Protein AF-0000000086531691 (afdb_homodimer)

Foldseek 3Di:
DVVVVCVVCVQVVLLVLLCVLQVVLQVVLVVCVVVVVVQLVVCVVQPFPPSNVLSVVSNCLNNVLSVLCNQQHPLQVSLQVNLVVLLVCLVRVLVLVPDDDPSSVVSVVVNVVSVVSSVSSNVCNVSGNHCRHPVND/DVVVVCVVCVQVVLLVLLCVLQVVLQVVLVVCVVVVVVQLVVCVVQPFPPSNVLSVVSNCLNNVLSVQCNQQHPLQVSLQVNLVVLLVCLVRVLVLVPDDDPSSVVSVVVNVVSVVSSVSSNVCNVSGNHCRHPVND

Secondary structure (DSSP, 8-state):
-HHHHHHHTHHHHHHHHHHHHHHHHHHHHHHHHHTHHHHHHHHHHTT-SSHHHHHHHHHIIIIIIHHHHHHTSSHHHHHHHHHHHHHHHHHHH--GGG--HHHHHHHHHHHHHHHHHHHHHHHHHHH-S-SSSSTT-/-HHHHHHHTHHHHHHHHHHHHHHHHHHHHHHHHHTHHHHHHHHHHTT-SSHHHHHHHHHIIIIIIHHHHHHTSSHHHHHHHHHHHHHHHHHHH--GGG--HHHHHHHHHHHHHHHHHHHHHHHHHHH-S-SSSSTT-

Organism: NCBI:txid488447

Structure (mmCIF, N/CA/C/O backbone):
data_AF-0000000086531691-model_v1
#
loop_
_entity.id
_entity.type
_entity.pdbx_description
1 polymer 'DoxX family protein'
#
loop_
_atom_site.group_PDB
_atom_site.id
_atom_site.type_symbol
_atom_site.label_atom_id
_atom_site.label_alt_id
_atom_site.label_comp_id
_atom_site.label_asym_id
_atom_site.label_entity_id
_atom_site.label_seq_id
_atom_site.pdbx_PDB_ins_code
_atom_site.Cartn_x
_atom_site.Cartn_y
_atom_site.Cartn_z
_atom_site.occupancy
_atom_site.B_iso_or_equiv
_atom_site.auth_seq_id
_atom_site.auth_comp_id
_atom_site.auth_asym_id
_atom_site.auth_atom_id
_atom_site.pdbx_PDB_model_num
ATOM 1 N N . MET A 1 1 ? 14.562 24.016 4.344 1 46.12 1 MET A N 1
ATOM 2 C CA . MET A 1 1 ? 14.227 24.297 2.953 1 46.12 1 MET A CA 1
ATOM 3 C C . MET A 1 1 ? 13.391 23.172 2.355 1 46.12 1 MET A C 1
ATOM 5 O O . MET A 1 1 ? 12.391 23.422 1.679 1 46.12 1 MET A O 1
ATOM 9 N N . ARG A 1 2 ? 13.867 21.781 2.488 1 56.53 2 ARG A N 1
ATOM 10 C CA . ARG A 1 2 ? 13.219 20.625 1.885 1 56.53 2 ARG A CA 1
ATOM 11 C C . ARG A 1 2 ? 11.828 20.406 2.48 1 56.53 2 ARG A C 1
ATOM 13 O O . ARG A 1 2 ? 10.891 20.047 1.765 1 56.53 2 ARG A O 1
ATOM 20 N N . ASP A 1 3 ? 11.602 20.844 3.584 1 70.5 3 ASP A N 1
ATOM 21 C CA . ASP A 1 3 ? 10.312 20.719 4.254 1 70.5 3 ASP A CA 1
ATOM 22 C C . ASP A 1 3 ? 9.305 21.734 3.717 1 70.5 3 ASP A C 1
ATOM 24 O O . ASP A 1 3 ? 8.094 21.516 3.791 1 70.5 3 ASP A O 1
ATOM 28 N N . THR A 1 4 ? 9.898 22.625 2.955 1 76.06 4 THR A N 1
ATOM 29 C CA . THR A 1 4 ? 9.07 23.719 2.465 1 76.06 4 THR A CA 1
ATOM 30 C C . THR A 1 4 ? 8.289 23.297 1.223 1 76.06 4 THR A C 1
ATOM 32 O O . THR A 1 4 ? 7.152 23.734 1.017 1 76.06 4 THR A O 1
ATOM 35 N N . LEU A 1 5 ? 8.891 22.484 0.443 1 81.25 5 LEU A N 1
ATOM 36 C CA . LEU A 1 5 ? 8.25 22.016 -0.78 1 81.25 5 LEU A CA 1
ATOM 37 C C . LEU A 1 5 ? 6.984 21.219 -0.462 1 81.25 5 LEU A C 1
ATOM 39 O O . LEU A 1 5 ? 5.93 21.469 -1.045 1 81.25 5 LEU A O 1
ATOM 43 N N . PHE A 1 6 ? 7.047 20.406 0.478 1 86.88 6 PHE A N 1
ATOM 44 C CA . PHE A 1 6 ? 5.93 19.531 0.827 1 86.88 6 PHE A CA 1
ATOM 45 C C . PHE A 1 6 ? 4.828 20.312 1.527 1 86.88 6 PHE A C 1
ATOM 47 O O . PHE A 1 6 ? 3.643 20.031 1.339 1 86.88 6 PHE A O 1
ATOM 54 N N . GLU A 1 7 ? 5.293 21.344 2.164 1 85.81 7 GLU A N 1
ATOM 55 C CA . GLU A 1 7 ? 4.312 22.172 2.842 1 85.81 7 GLU A CA 1
ATOM 56 C C . GLU A 1 7 ? 3.551 23.047 1.846 1 85.81 7 GLU A C 1
ATOM 58 O O . GLU A 1 7 ? 2.352 23.281 2.01 1 85.81 7 GLU A O 1
ATOM 63 N N . ASN A 1 8 ? 4.195 23.469 0.83 1 91.19 8 ASN A N 1
ATOM 64 C CA . ASN A 1 8 ? 3.594 24.359 -0.154 1 91.19 8 ASN A CA 1
ATOM 65 C C . ASN A 1 8 ? 2.658 23.609 -1.097 1 91.19 8 ASN A C 1
ATOM 67 O O . ASN A 1 8 ? 1.727 24.188 -1.651 1 91.19 8 ASN A O 1
ATOM 71 N N . ARG A 1 9 ? 2.91 22.344 -1.273 1 96 9 ARG A N 1
ATOM 72 C CA . ARG A 1 9 ? 2.119 21.562 -2.213 1 96 9 ARG A CA 1
ATOM 73 C C . ARG A 1 9 ? 1.333 20.469 -1.488 1 96 9 ARG A C 1
ATOM 75 O O . ARG A 1 9 ? 1.044 19.422 -2.062 1 96 9 ARG A O 1
ATOM 82 N N . LYS A 1 10 ? 1.107 20.734 -0.282 1 96.62 10 LYS A N 1
ATOM 83 C CA . LYS A 1 10 ? 0.489 19.75 0.593 1 96.62 10 LYS A CA 1
ATOM 84 C C . LYS A 1 10 ? -0.838 19.25 0.019 1 96.62 10 LYS A C 1
ATOM 86 O O . LYS A 1 10 ? -1.074 18.047 -0.074 1 96.62 10 LYS A O 1
ATOM 91 N N . ASP A 1 11 ? -1.671 20.172 -0.451 1 97.25 11 ASP A N 1
ATOM 92 C CA . ASP A 1 11 ? -3.008 19.797 -0.905 1 97.25 11 ASP A CA 1
ATOM 93 C C . ASP A 1 11 ? -2.947 19.047 -2.23 1 97.25 11 ASP A C 1
ATOM 95 O O . ASP A 1 11 ? -3.729 18.125 -2.461 1 97.25 11 ASP A O 1
ATOM 99 N N . GLU A 1 12 ? -2.086 19.438 -3.096 1 97.88 12 GLU A N 1
ATOM 100 C CA . GLU A 1 12 ? -1.873 18.703 -4.34 1 97.88 12 GLU A CA 1
ATOM 101 C C . GLU A 1 12 ? -1.361 17.297 -4.066 1 97.88 12 GLU A C 1
ATOM 103 O O . GLU A 1 12 ? -1.793 16.344 -4.711 1 97.88 12 GLU A O 1
ATOM 108 N N . LEU A 1 13 ? -0.468 17.219 -3.102 1 98.38 13 LEU A N 1
ATOM 109 C CA . LEU A 1 13 ? 0.104 15.914 -2.76 1 98.38 13 LEU A CA 1
ATOM 110 C C . LEU A 1 13 ? -0.947 15.008 -2.131 1 98.38 13 LEU A C 1
ATOM 112 O O . LEU A 1 13 ? -0.971 13.805 -2.395 1 98.38 13 LEU A O 1
ATOM 116 N N . ILE A 1 14 ? -1.8 15.547 -1.298 1 98.44 14 ILE A N 1
ATOM 117 C CA . ILE A 1 14 ? -2.869 14.766 -0.688 1 98.44 14 ILE A CA 1
ATOM 118 C C . ILE A 1 14 ? -3.812 14.25 -1.77 1 98.44 14 ILE A C 1
ATOM 120 O O . ILE A 1 14 ? -4.23 13.086 -1.734 1 98.44 14 ILE A O 1
ATOM 124 N N . LEU A 1 15 ? -4.141 15.094 -2.771 1 98.56 15 LEU A N 1
ATOM 125 C CA . LEU A 1 15 ? -5.004 14.648 -3.861 1 98.56 15 LEU A CA 1
ATOM 126 C C . LEU A 1 15 ? -4.359 13.508 -4.641 1 98.56 15 LEU A C 1
ATOM 128 O O . LEU A 1 15 ? -5.004 12.492 -4.914 1 98.56 15 LEU A O 1
ATOM 132 N N . VAL A 1 16 ? -3.119 13.711 -4.992 1 98.75 16 VAL A N 1
ATOM 133 C CA . VAL A 1 16 ? -2.391 12.68 -5.727 1 98.75 16 VAL A CA 1
ATOM 134 C C . VAL A 1 16 ? -2.357 11.391 -4.918 1 98.75 16 VAL A C 1
ATOM 136 O O . VAL A 1 16 ? -2.586 10.305 -5.461 1 98.75 16 VAL A O 1
ATOM 139 N N . ALA A 1 17 ? -2.1 11.492 -3.65 1 98.81 17 ALA A N 1
ATOM 140 C CA . ALA A 1 17 ? -2.023 10.328 -2.775 1 98.81 17 ALA A CA 1
ATOM 141 C C . ALA A 1 17 ? -3.367 9.602 -2.707 1 98.81 17 ALA A C 1
ATOM 143 O O . ALA A 1 17 ? -3.418 8.375 -2.709 1 98.81 17 ALA A O 1
ATOM 144 N N . ARG A 1 18 ? -4.434 10.336 -2.605 1 98.88 18 ARG A N 1
ATOM 145 C CA . ARG A 1 18 ? -5.75 9.711 -2.594 1 98.88 18 ARG A CA 1
ATOM 146 C C . ARG A 1 18 ? -5.988 8.906 -3.867 1 98.88 18 ARG A C 1
ATOM 148 O O . ARG A 1 18 ? -6.488 7.781 -3.812 1 98.88 18 ARG A O 1
ATOM 155 N N . ILE A 1 19 ? -5.645 9.484 -4.965 1 98.94 19 ILE A N 1
ATOM 156 C CA . ILE A 1 19 ? -5.84 8.805 -6.246 1 98.94 19 ILE A CA 1
ATOM 157 C C . ILE A 1 19 ? -4.98 7.547 -6.293 1 98.94 19 ILE A C 1
ATOM 159 O O . ILE A 1 19 ? -5.473 6.465 -6.629 1 98.94 19 ILE A O 1
ATOM 163 N N . LEU A 1 20 ? -3.727 7.691 -5.977 1 98.94 20 LEU A N 1
ATOM 164 C CA . LEU A 1 20 ? -2.816 6.551 -6.023 1 98.94 20 LEU A CA 1
ATOM 165 C C . LEU A 1 20 ? -3.258 5.461 -5.051 1 98.94 20 LEU A C 1
ATOM 167 O O . LEU A 1 20 ? -3.209 4.273 -5.379 1 98.94 20 LEU A O 1
ATOM 171 N N . LEU A 1 21 ? -3.693 5.801 -3.83 1 98.94 21 LEU A N 1
ATOM 172 C CA . LEU A 1 21 ? -4.148 4.852 -2.82 1 98.94 21 LEU A CA 1
ATOM 173 C C . LEU A 1 21 ? -5.379 4.094 -3.301 1 98.94 21 LEU A C 1
ATOM 175 O O . LEU A 1 21 ? -5.559 2.92 -2.971 1 98.94 21 LEU A O 1
ATOM 179 N N . MET A 1 22 ? -6.191 4.789 -4.117 1 98.94 22 MET A N 1
ATOM 180 C CA . MET A 1 22 ? -7.531 4.246 -4.332 1 98.94 22 MET A CA 1
ATOM 181 C C . MET A 1 22 ? -7.625 3.545 -5.68 1 98.94 22 MET A C 1
ATOM 183 O O . MET A 1 22 ? -8.578 2.799 -5.934 1 98.94 22 MET A O 1
ATOM 187 N N . VAL A 1 23 ? -6.711 3.814 -6.609 1 98.88 23 VAL A N 1
ATOM 188 C CA . VAL A 1 23 ? -6.836 3.311 -7.973 1 98.88 23 VAL A CA 1
ATOM 189 C C . VAL A 1 23 ? -6.988 1.792 -7.949 1 98.88 23 VAL A C 1
ATOM 191 O O . VAL A 1 23 ? -7.801 1.231 -8.688 1 98.88 23 VAL A O 1
ATOM 194 N N . LEU A 1 24 ? -6.211 1.066 -7.137 1 98.75 24 LEU A N 1
ATOM 195 C CA . LEU A 1 24 ? -6.328 -0.38 -6.984 1 98.75 24 LEU A CA 1
ATOM 196 C C . LEU A 1 24 ? -7.754 -0.773 -6.617 1 98.75 24 LEU A C 1
ATOM 198 O O . LEU A 1 24 ? -8.344 -1.646 -7.258 1 98.75 24 LEU A O 1
ATOM 202 N N . PHE A 1 25 ? -8.258 -0.132 -5.574 1 98.88 25 PHE A N 1
ATOM 203 C CA . PHE A 1 25 ? -9.57 -0.484 -5.043 1 98.88 25 PHE A CA 1
ATOM 204 C C . PHE A 1 25 ? -10.656 -0.245 -6.086 1 98.88 25 PHE A C 1
ATOM 206 O O . PHE A 1 25 ? -11.492 -1.119 -6.332 1 98.88 25 PHE A O 1
ATOM 213 N N . VAL A 1 26 ? -10.648 0.89 -6.684 1 98.88 26 VAL A N 1
ATOM 214 C CA . VAL A 1 26 ? -11.703 1.255 -7.629 1 98.88 26 VAL A CA 1
ATOM 215 C C . VAL A 1 26 ? -11.656 0.316 -8.836 1 98.88 26 VAL A C 1
ATOM 217 O O . VAL A 1 26 ? -12.703 -0.156 -9.297 1 98.88 26 VAL A O 1
ATOM 220 N N . MET A 1 27 ? -10.461 0.075 -9.367 1 98.56 27 MET A N 1
ATOM 221 C CA . MET A 1 27 ? -10.312 -0.832 -10.5 1 98.56 27 MET A CA 1
ATOM 222 C C . MET A 1 27 ? -10.836 -2.223 -10.156 1 98.56 27 MET A C 1
ATOM 224 O O . MET A 1 27 ? -11.586 -2.816 -10.938 1 98.56 27 MET A O 1
ATOM 228 N N . PHE A 1 28 ? -10.5 -2.76 -9.031 1 97.94 28 PHE A N 1
ATOM 229 C CA . PHE A 1 28 ? -10.906 -4.105 -8.641 1 97.94 28 PHE A CA 1
ATOM 230 C C . PHE A 1 28 ? -12.391 -4.137 -8.289 1 97.94 28 PHE A C 1
ATOM 232 O O . PHE A 1 28 ? -13.078 -5.109 -8.594 1 97.94 28 PHE A O 1
ATOM 239 N N . GLY A 1 29 ? -12.812 -3.1 -7.586 1 98.62 29 GLY A N 1
ATOM 240 C CA . GLY A 1 29 ? -14.242 -3.016 -7.332 1 98.62 29 GLY A CA 1
ATOM 241 C C . GLY A 1 29 ? -15.078 -3.041 -8.602 1 98.62 29 GLY A C 1
ATOM 242 O O . GLY A 1 29 ? -16.094 -3.725 -8.664 1 98.62 29 GLY A O 1
ATOM 243 N N . TRP A 1 30 ? -14.688 -2.279 -9.586 1 98.62 30 TRP A N 1
ATOM 244 C CA . TRP A 1 30 ? -15.375 -2.25 -10.867 1 98.62 30 TRP A CA 1
ATOM 245 C C . TRP A 1 30 ? -15.352 -3.623 -11.531 1 98.62 30 TRP A C 1
ATOM 247 O O . TRP A 1 30 ? -16.359 -4.09 -12.055 1 98.62 30 TRP A O 1
ATOM 257 N N . SER A 1 31 ? -14.172 -4.219 -11.57 1 98.06 31 SER A N 1
ATOM 258 C CA . SER A 1 31 ? -14.016 -5.543 -12.164 1 98.06 31 SER A CA 1
ATOM 259 C C . SER A 1 31 ? -14.93 -6.562 -11.492 1 98.06 31 SER A C 1
ATOM 261 O O . SER A 1 31 ? -15.555 -7.391 -12.156 1 98.06 31 SER A O 1
ATOM 263 N N . LYS A 1 32 ? -15.039 -6.543 -10.141 1 98.06 32 LYS A N 1
ATOM 264 C CA . LYS A 1 32 ? -15.891 -7.477 -9.414 1 98.06 32 LYS A CA 1
ATOM 265 C C . LYS A 1 32 ? -17.375 -7.215 -9.703 1 98.06 32 LYS A C 1
ATOM 267 O O . LYS A 1 32 ? -18.172 -8.148 -9.758 1 98.06 32 LYS A O 1
ATOM 272 N N . LEU A 1 33 ? -17.656 -5.934 -9.797 1 98.44 33 LEU A N 1
ATOM 273 C CA . LEU A 1 33 ? -19.031 -5.586 -10.094 1 98.44 33 LEU A CA 1
ATOM 274 C C . LEU A 1 33 ? -19.438 -6.102 -11.477 1 98.44 33 LEU A C 1
ATOM 276 O O . LEU A 1 33 ? -20.5 -6.699 -11.633 1 98.44 33 LEU A O 1
ATOM 280 N N . THR A 1 34 ? -18.594 -5.914 -12.492 1 98.44 34 THR A N 1
ATOM 281 C CA . THR A 1 34 ? -18.953 -6.262 -13.867 1 98.44 34 THR A CA 1
ATOM 282 C C . THR A 1 34 ? -18.688 -7.742 -14.133 1 98.44 34 THR A C 1
ATOM 284 O O . THR A 1 34 ? -19.188 -8.297 -15.117 1 98.44 34 THR A O 1
ATOM 287 N N . GLY A 1 35 ? -17.938 -8.359 -13.438 1 98.25 35 GLY A N 1
ATOM 288 C CA . GLY A 1 35 ? -17.672 -9.789 -13.469 1 98.25 35 GLY A CA 1
ATOM 289 C C . GLY A 1 35 ? -18.078 -10.5 -12.195 1 98.25 35 GLY A C 1
ATOM 290 O O . GLY A 1 35 ? -17.297 -11.289 -11.648 1 98.25 35 GLY A O 1
ATOM 291 N N . PHE A 1 36 ? -19.266 -10.18 -11.727 1 98.25 36 PHE A N 1
ATOM 292 C CA . PHE A 1 36 ? -19.719 -10.562 -10.398 1 98.25 36 PHE A CA 1
ATOM 293 C C . PHE A 1 36 ? -19.672 -12.078 -10.227 1 98.25 36 PHE A C 1
ATOM 295 O O . PHE A 1 36 ? -19.141 -12.578 -9.234 1 98.25 36 PHE A O 1
ATOM 302 N N . SER A 1 37 ? -20.188 -12.859 -11.203 1 98.12 37 SER A N 1
ATOM 303 C CA . SER A 1 37 ? -20.234 -14.32 -11.094 1 98.12 37 SER A CA 1
ATOM 304 C C . SER A 1 37 ? -18.844 -14.914 -11.047 1 98.12 37 SER A C 1
ATOM 306 O O . SER A 1 37 ? -18.594 -15.875 -10.305 1 98.12 37 SER A O 1
ATOM 308 N N . GLY A 1 38 ? -17.984 -14.398 -11.867 1 97.19 38 GLY A N 1
ATOM 309 C CA . GLY A 1 38 ? -16.594 -14.836 -11.828 1 97.19 38 GLY A CA 1
ATOM 310 C C . GLY A 1 38 ? -15.914 -14.531 -10.508 1 97.19 38 GLY A C 1
ATOM 311 O O . GLY A 1 38 ? -15.133 -15.344 -10.008 1 97.19 38 GLY A O 1
ATOM 312 N N . ALA A 1 39 ? -16.234 -13.375 -9.984 1 96.69 39 ALA A N 1
ATOM 313 C CA . ALA A 1 39 ? -15.68 -13 -8.688 1 96.69 39 ALA A CA 1
ATOM 31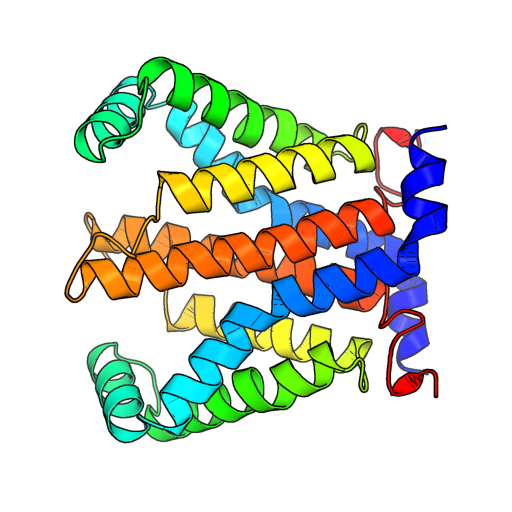4 C C . ALA A 1 39 ? -16.172 -13.945 -7.59 1 96.69 39 ALA A C 1
ATOM 316 O O . ALA A 1 39 ? -15.375 -14.414 -6.77 1 96.69 39 ALA A O 1
ATOM 317 N N . VAL A 1 40 ? -17.406 -14.242 -7.602 1 97.75 40 VAL A N 1
ATOM 318 C CA . VAL A 1 40 ? -17.969 -15.156 -6.617 1 97.75 40 VAL A CA 1
ATOM 319 C C . VAL A 1 40 ? -17.328 -16.531 -6.77 1 97.75 40 VAL A C 1
ATOM 321 O O . VAL A 1 40 ? -16.984 -17.172 -5.773 1 97.75 40 VAL A O 1
ATOM 324 N N . ALA A 1 41 ? -17.172 -17 -7.988 1 96.88 41 ALA A N 1
ATOM 325 C CA . ALA A 1 41 ? -16.562 -18.297 -8.258 1 96.88 41 ALA A CA 1
ATOM 326 C C . ALA A 1 41 ? -15.125 -18.344 -7.73 1 96.88 41 ALA A C 1
ATOM 328 O O . ALA A 1 41 ? -14.711 -19.344 -7.133 1 96.88 41 ALA A O 1
ATOM 329 N N . TYR A 1 42 ? -14.453 -17.297 -7.977 1 92.06 42 TYR A N 1
ATOM 330 C CA . TYR A 1 42 ? -13.078 -17.219 -7.492 1 92.06 42 TYR A CA 1
ATOM 331 C C . TYR A 1 42 ? -13.039 -17.266 -5.969 1 92.06 42 TYR A C 1
ATOM 333 O O . TYR A 1 42 ? -12.219 -18 -5.395 1 92.06 42 TYR A O 1
ATOM 341 N N . MET A 1 43 ? -13.875 -16.5 -5.305 1 93.75 43 MET A N 1
ATOM 342 C CA . MET A 1 43 ? -13.914 -16.5 -3.844 1 93.75 43 MET A CA 1
ATOM 343 C C . MET A 1 43 ? -14.312 -17.875 -3.305 1 93.75 43 MET A C 1
ATOM 345 O O . MET A 1 43 ? -13.781 -18.312 -2.285 1 93.75 43 MET A O 1
ATOM 349 N N . THR A 1 44 ? -15.188 -18.453 -4.012 1 94.56 44 THR A N 1
ATOM 350 C CA . THR A 1 44 ? -15.594 -19.812 -3.641 1 94.56 44 THR A CA 1
ATOM 351 C C . THR A 1 44 ? -14.406 -20.766 -3.719 1 94.56 44 THR A C 1
ATOM 353 O O . THR A 1 44 ? -14.141 -21.516 -2.771 1 94.56 44 THR A O 1
ATOM 356 N N . SER A 1 45 ? -13.711 -20.75 -4.812 1 91.88 45 SER A N 1
ATOM 357 C CA . SER A 1 45 ? -12.586 -21.656 -5.027 1 91.88 45 SER A CA 1
ATOM 358 C C . SER A 1 45 ? -11.445 -21.359 -4.062 1 91.88 45 SER A C 1
ATOM 360 O O . SER A 1 45 ? -10.641 -22.25 -3.746 1 91.88 45 SER A O 1
ATOM 362 N N . SER A 1 46 ? -11.391 -20.141 -3.547 1 87.81 46 SER A N 1
ATOM 363 C CA . SER A 1 46 ? -10.328 -19.734 -2.633 1 87.81 46 SER A CA 1
ATOM 364 C C . SER A 1 46 ? -10.711 -20.016 -1.183 1 87.81 46 SER A C 1
ATOM 366 O O . SER A 1 46 ? -9.945 -19.719 -0.266 1 87.81 46 SER A O 1
ATOM 368 N N . GLY A 1 47 ? -11.992 -20.406 -0.899 1 89.5 47 GLY A N 1
ATOM 369 C CA . GLY A 1 47 ? -12.414 -20.797 0.439 1 89.5 47 GLY A CA 1
ATOM 370 C C . GLY A 1 47 ? -12.906 -19.625 1.273 1 89.5 47 GLY A C 1
ATOM 371 O O . GLY A 1 47 ? -12.945 -19.719 2.502 1 89.5 47 GLY A O 1
ATOM 372 N N . VAL A 1 48 ? -13.211 -18.531 0.643 1 92.19 48 VAL A N 1
ATOM 373 C CA . VAL A 1 48 ? -13.734 -17.375 1.357 1 92.19 48 VAL A CA 1
ATOM 374 C C . VAL A 1 48 ? -15.109 -17.703 1.93 1 92.19 48 VAL A C 1
ATOM 376 O O . VAL A 1 48 ? -15.969 -18.25 1.232 1 92.19 48 VAL A O 1
ATOM 379 N N . PRO A 1 49 ? -15.266 -17.438 3.141 1 93.88 49 PRO A N 1
ATOM 380 C CA . PRO A 1 49 ? -16.594 -17.672 3.703 1 93.88 49 PRO A CA 1
ATOM 381 C C . PRO A 1 49 ? -17.672 -16.812 3.057 1 93.88 49 PRO A C 1
ATOM 383 O O . PRO A 1 49 ? -17.438 -15.656 2.725 1 93.88 49 PRO A O 1
ATOM 386 N N . ALA A 1 50 ? -18.844 -17.312 2.84 1 96.81 50 ALA A N 1
ATOM 387 C CA . ALA A 1 50 ? -19.984 -16.594 2.264 1 96.81 50 ALA A CA 1
ATOM 388 C C . ALA A 1 50 ? -19.578 -15.828 1.011 1 96.81 50 ALA A C 1
ATOM 390 O O . ALA A 1 50 ? -19.672 -14.602 0.962 1 96.81 50 ALA A O 1
ATOM 391 N N . PRO A 1 51 ? -19.219 -16.5 0.026 1 97.12 51 PRO A N 1
ATOM 392 C CA . PRO A 1 51 ? -18.562 -15.883 -1.132 1 97.12 51 PRO A CA 1
ATOM 393 C C . PRO A 1 51 ? -19.422 -14.805 -1.784 1 97.12 51 PRO A C 1
ATOM 395 O O . PRO A 1 51 ? -18.891 -13.773 -2.221 1 97.12 51 PRO A O 1
ATOM 398 N N . GLU A 1 52 ? -20.688 -14.992 -1.89 1 97.69 52 GLU A N 1
ATOM 399 C CA . GLU A 1 52 ? -21.547 -13.984 -2.5 1 97.69 52 GLU A CA 1
ATOM 400 C C . GLU A 1 52 ? -21.594 -12.711 -1.654 1 97.69 52 GLU A C 1
ATOM 402 O O . GLU A 1 52 ? -21.438 -11.602 -2.18 1 97.69 52 GLU A O 1
ATOM 407 N N . LEU A 1 53 ? -21.797 -12.875 -0.407 1 98 53 LEU A N 1
ATOM 408 C CA . LEU A 1 53 ? -21.828 -11.727 0.496 1 98 53 LEU A CA 1
ATOM 409 C C . LEU A 1 53 ? -20.469 -11.016 0.507 1 98 53 LEU A C 1
ATOM 411 O O . LEU A 1 53 ? -20.422 -9.789 0.498 1 98 53 LEU A O 1
ATOM 415 N N . SER A 1 54 ? -19.422 -11.828 0.541 1 97.88 54 SER A N 1
ATOM 416 C CA . SER A 1 54 ? -18.078 -11.25 0.524 1 97.88 54 SER A CA 1
ATOM 417 C C . SER A 1 54 ? -17.844 -10.43 -0.737 1 97.88 54 SER A C 1
ATOM 419 O O . SER A 1 54 ? -17.219 -9.367 -0.684 1 97.88 54 SER A O 1
ATOM 421 N N . THR A 1 55 ? -18.328 -10.914 -1.844 1 98.25 55 THR A N 1
ATOM 422 C CA . THR A 1 55 ? -18.172 -10.195 -3.102 1 98.25 55 THR A CA 1
ATOM 423 C C . THR A 1 55 ? -18.953 -8.883 -3.072 1 98.25 55 THR A C 1
ATOM 425 O O . THR A 1 55 ? -18.453 -7.855 -3.555 1 98.25 55 THR A O 1
ATOM 428 N N . ILE A 1 56 ? -20.109 -8.914 -2.488 1 98.62 56 ILE A N 1
ATOM 429 C CA . ILE A 1 56 ? -20.922 -7.699 -2.379 1 98.62 56 ILE A CA 1
ATOM 430 C C . ILE A 1 56 ? -20.203 -6.672 -1.514 1 98.62 56 ILE A C 1
ATOM 432 O O . ILE A 1 56 ? -20.094 -5.5 -1.886 1 98.62 56 ILE A O 1
ATOM 436 N N . ILE A 1 57 ? -19.734 -7.129 -0.393 1 98.56 57 ILE A N 1
ATOM 437 C CA . ILE A 1 57 ? -19 -6.246 0.51 1 98.56 57 ILE A CA 1
ATOM 438 C C . ILE A 1 57 ? -17.781 -5.668 -0.208 1 98.56 57 ILE A C 1
ATOM 440 O O . ILE A 1 57 ? -17.5 -4.473 -0.106 1 98.56 57 ILE A O 1
ATOM 444 N N . ALA A 1 58 ? -17.047 -6.531 -0.956 1 98.56 58 ALA A N 1
ATOM 445 C CA . ALA A 1 58 ? -15.867 -6.078 -1.688 1 98.56 58 ALA A CA 1
ATOM 446 C C . ALA A 1 58 ? -16.234 -4.996 -2.699 1 98.56 58 ALA A C 1
ATOM 448 O O . ALA A 1 58 ? -15.555 -3.971 -2.791 1 98.56 58 ALA A O 1
ATOM 449 N N . VAL A 1 59 ? -17.281 -5.195 -3.414 1 98.81 59 VAL A N 1
ATOM 450 C CA . VAL A 1 59 ? -17.703 -4.223 -4.414 1 98.81 59 VAL A CA 1
ATOM 451 C C . VAL A 1 59 ? -18.031 -2.893 -3.74 1 98.81 59 VAL A C 1
ATOM 453 O O . VAL A 1 59 ? -17.594 -1.835 -4.199 1 98.81 59 VAL A O 1
ATOM 456 N N . VAL A 1 60 ? -18.766 -2.926 -2.629 1 98.88 60 VAL A N 1
ATOM 457 C CA . VAL A 1 60 ? -19.172 -1.708 -1.934 1 98.88 60 VAL A CA 1
ATOM 458 C C . VAL A 1 60 ? -17.938 -0.995 -1.38 1 98.88 60 VAL A C 1
ATOM 460 O O . VAL A 1 60 ? -17.766 0.205 -1.6 1 98.88 60 VAL A O 1
ATOM 463 N N . MET A 1 61 ? -17.094 -1.703 -0.715 1 98.88 61 MET A N 1
ATOM 464 C CA . MET A 1 61 ? -15.938 -1.097 -0.058 1 98.88 61 MET A CA 1
ATOM 465 C C . MET A 1 61 ? -14.938 -0.586 -1.086 1 98.88 61 MET A C 1
ATOM 467 O O . MET A 1 61 ? -14.367 0.495 -0.921 1 98.88 61 MET A O 1
ATOM 471 N N . GLU A 1 62 ? -14.734 -1.395 -2.092 1 98.88 62 GLU A N 1
ATOM 472 C CA . GLU A 1 62 ? -13.688 -1.047 -3.049 1 98.88 62 GLU A CA 1
ATOM 473 C C . GLU A 1 62 ? -14.172 0.015 -4.031 1 98.88 62 GLU A C 1
ATOM 475 O O . GLU A 1 62 ? -13.477 1.002 -4.281 1 98.88 62 GLU A O 1
ATOM 480 N N . LEU A 1 63 ? -15.32 -0.128 -4.539 1 98.88 63 LEU A N 1
ATOM 481 C CA . LEU A 1 63 ? -15.789 0.784 -5.574 1 98.88 63 LEU A CA 1
ATOM 482 C C . LEU A 1 63 ? -16.422 2.025 -4.957 1 98.88 63 LEU A C 1
ATOM 484 O O . LEU A 1 63 ? -15.977 3.146 -5.199 1 98.88 63 LEU A O 1
ATOM 488 N N . VAL A 1 64 ? -17.391 1.833 -4.078 1 98.88 64 VAL A N 1
ATOM 489 C CA . VAL A 1 64 ? -18.172 2.955 -3.545 1 98.88 64 VAL A CA 1
ATOM 490 C C . VAL A 1 64 ? -17.312 3.746 -2.561 1 98.88 64 VAL A C 1
ATOM 492 O O . VAL A 1 64 ? -17.125 4.957 -2.715 1 98.88 64 VAL A O 1
ATOM 495 N N . VAL A 1 65 ? -16.766 3.025 -1.574 1 98.94 65 VAL A N 1
ATOM 496 C CA . VAL A 1 65 ? -15.93 3.711 -0.594 1 98.94 65 VAL A CA 1
ATOM 497 C C . VAL A 1 65 ? -14.672 4.246 -1.272 1 98.94 65 VAL A C 1
ATOM 499 O O . VAL A 1 65 ? -14.227 5.355 -0.981 1 98.94 65 VAL A O 1
ATOM 502 N N . GLY A 1 66 ? -14.094 3.447 -2.195 1 98.94 66 GLY A N 1
ATOM 503 C CA . GLY A 1 66 ? -12.945 3.914 -2.949 1 98.94 66 GLY A CA 1
ATOM 504 C C . GLY A 1 66 ? -13.203 5.215 -3.684 1 98.94 66 GLY A C 1
ATOM 505 O O . GLY A 1 66 ? -12.398 6.148 -3.604 1 98.94 66 GLY A O 1
ATOM 506 N N . ILE A 1 67 ? -14.281 5.344 -4.352 1 98.88 67 ILE A N 1
ATOM 507 C CA . ILE A 1 67 ? -14.633 6.547 -5.102 1 98.88 67 ILE A CA 1
ATOM 508 C C . ILE A 1 67 ? -14.883 7.703 -4.133 1 98.88 67 ILE A C 1
ATOM 510 O O . ILE A 1 67 ? -14.453 8.836 -4.383 1 98.88 67 ILE A O 1
ATOM 514 N N . ALA A 1 68 ? -15.602 7.426 -3.045 1 98.88 68 ALA A N 1
ATOM 515 C CA . ALA A 1 68 ? -15.844 8.453 -2.031 1 98.88 68 ALA A CA 1
ATOM 516 C C . ALA A 1 68 ? -14.523 9.039 -1.53 1 98.88 68 ALA A C 1
ATOM 518 O O . ALA A 1 68 ? -14.422 10.25 -1.322 1 98.88 68 ALA A O 1
ATOM 519 N N . LEU A 1 69 ? -13.547 8.219 -1.384 1 98.88 69 LEU A N 1
ATOM 520 C CA . LEU A 1 69 ? -12.258 8.672 -0.869 1 98.88 69 LEU A CA 1
ATOM 521 C C . LEU A 1 69 ? -11.484 9.43 -1.939 1 98.88 69 LEU A C 1
ATOM 523 O O . LEU A 1 69 ? -10.742 10.367 -1.63 1 98.88 69 LEU A O 1
ATOM 527 N N . VAL A 1 70 ? -11.641 9.047 -3.217 1 98.88 70 VAL A N 1
ATOM 528 C CA . VAL A 1 70 ? -10.992 9.781 -4.297 1 98.88 70 VAL A CA 1
ATOM 529 C C . VAL A 1 70 ? -11.523 11.219 -4.332 1 98.88 70 VAL A C 1
ATOM 531 O O . VAL A 1 70 ? -10.742 12.164 -4.438 1 98.88 70 VAL A O 1
ATOM 534 N N . VAL A 1 71 ? -12.797 11.406 -4.121 1 98.5 71 VAL A N 1
ATOM 535 C CA . VAL A 1 71 ? -13.375 12.734 -4.262 1 98.5 71 VAL A CA 1
ATOM 536 C C . VAL A 1 71 ? -13.297 13.477 -2.926 1 98.5 71 VAL A C 1
ATOM 538 O O . VAL A 1 71 ? -13.633 14.656 -2.842 1 98.5 71 VAL A O 1
ATOM 541 N N . GLY A 1 72 ? -12.875 12.859 -1.89 1 98.25 72 GLY A N 1
ATOM 542 C CA . GLY A 1 72 ? -12.641 13.477 -0.594 1 98.25 72 GLY A CA 1
ATOM 543 C C . GLY A 1 72 ? -13.906 13.648 0.224 1 98.25 72 GLY A C 1
ATOM 544 O O . GLY A 1 72 ? -14.102 14.68 0.869 1 98.25 72 GLY A O 1
ATOM 545 N N . PHE A 1 73 ? -14.773 12.617 0.171 1 97.94 73 PHE A N 1
ATOM 546 C CA . PHE A 1 73 ? -16 12.625 0.949 1 97.94 73 PHE A CA 1
ATOM 547 C C . PHE A 1 73 ? -15.836 11.828 2.24 1 97.94 73 PHE A C 1
ATOM 549 O O . PHE A 1 73 ? -15.523 10.641 2.207 1 97.94 73 PHE A O 1
ATOM 556 N N . ARG A 1 74 ? -16.125 12.414 3.418 1 97.12 74 ARG A N 1
ATOM 557 C CA . ARG A 1 74 ? -15.992 11.773 4.723 1 97.12 74 ARG A CA 1
ATOM 558 C C . ARG A 1 74 ? -14.719 10.945 4.805 1 97.12 74 ARG A C 1
ATOM 560 O O . ARG A 1 74 ? -14.75 9.773 5.199 1 97.12 74 ARG A O 1
ATOM 567 N N . THR A 1 75 ? -13.68 11.617 4.516 1 97.81 75 THR A N 1
ATOM 568 C CA . THR A 1 75 ? -12.406 10.969 4.234 1 97.81 75 THR A CA 1
ATOM 569 C C . THR A 1 75 ? -11.891 10.234 5.469 1 97.81 75 THR A C 1
ATOM 571 O O . THR A 1 75 ? -11.555 9.047 5.395 1 97.81 75 THR A O 1
ATOM 574 N N . ARG A 1 76 ? -11.883 10.805 6.617 1 97.31 76 ARG A N 1
ATOM 575 C CA . ARG A 1 76 ? -11.227 10.219 7.781 1 97.31 76 ARG A CA 1
ATOM 576 C C . ARG A 1 76 ? -11.938 8.945 8.227 1 97.31 76 ARG A C 1
ATOM 578 O O . ARG A 1 76 ? -11.312 7.887 8.344 1 97.31 76 ARG A O 1
ATOM 585 N N . PRO A 1 77 ? -13.281 8.961 8.445 1 97.62 77 PRO A N 1
ATOM 586 C CA . PRO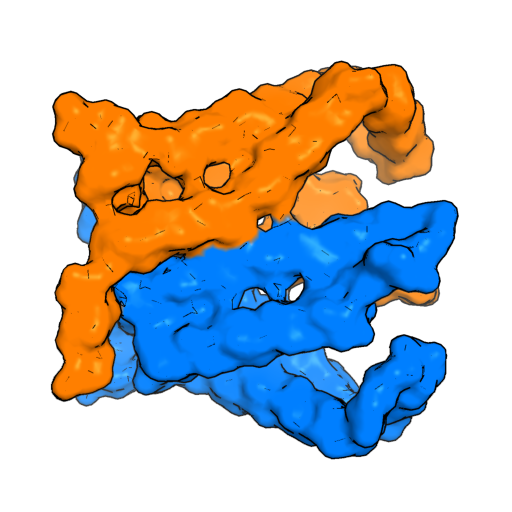 A 1 77 ? -13.922 7.707 8.867 1 97.62 77 PRO A CA 1
ATOM 587 C C . PRO A 1 77 ? -13.914 6.645 7.773 1 97.62 77 PRO A C 1
ATOM 589 O O . PRO A 1 77 ? -13.797 5.449 8.07 1 97.62 77 PRO A O 1
ATOM 592 N N . LEU A 1 78 ? -14.039 7.016 6.527 1 98.62 78 LEU A N 1
ATOM 593 C CA . LEU A 1 78 ? -14.055 6.043 5.441 1 98.62 78 LEU A CA 1
ATOM 594 C C . LEU A 1 78 ? -12.672 5.445 5.227 1 98.62 78 LEU A C 1
ATOM 596 O O . LEU A 1 78 ? -12.547 4.273 4.867 1 98.62 78 LEU A O 1
ATOM 600 N N . ALA A 1 79 ? -11.641 6.262 5.41 1 98.75 79 ALA A N 1
ATOM 601 C CA . ALA A 1 79 ? -10.281 5.719 5.332 1 98.75 79 ALA A CA 1
ATOM 602 C C . ALA A 1 79 ? -10.055 4.66 6.41 1 98.75 79 ALA A C 1
ATOM 604 O O . ALA A 1 79 ? -9.445 3.621 6.145 1 98.75 79 ALA A O 1
ATOM 605 N N . LEU A 1 80 ? -10.531 4.922 7.598 1 98.62 80 LEU A N 1
ATOM 606 C CA . LEU A 1 80 ? -10.398 3.936 8.672 1 98.62 80 LEU A CA 1
ATOM 607 C C . LEU A 1 80 ? -11.18 2.666 8.336 1 98.62 80 LEU A C 1
ATOM 609 O O . LEU A 1 80 ? -10.688 1.557 8.539 1 98.62 80 LEU A O 1
ATOM 613 N N . LEU A 1 81 ? -12.352 2.871 7.859 1 98.81 81 LEU A N 1
ATOM 614 C CA . LEU A 1 81 ? -13.18 1.736 7.469 1 98.81 81 LEU A CA 1
ATOM 615 C C . LEU A 1 81 ? -12.492 0.905 6.395 1 98.81 81 LEU A C 1
ATOM 617 O O . LEU A 1 81 ? -12.484 -0.326 6.465 1 98.81 81 LEU A O 1
ATOM 621 N N . LEU A 1 82 ? -11.953 1.528 5.391 1 98.94 82 LEU A N 1
ATOM 622 C CA . LEU A 1 82 ? -11.266 0.823 4.312 1 98.94 82 LEU A CA 1
ATOM 623 C C . LEU A 1 82 ? -10 0.15 4.824 1 98.94 82 LEU A C 1
ATOM 625 O O . LEU A 1 82 ? -9.617 -0.918 4.34 1 98.94 82 LEU A O 1
ATOM 629 N N . ALA A 1 83 ? -9.336 0.785 5.809 1 98.94 83 ALA A N 1
ATOM 630 C CA . ALA A 1 83 ? -8.18 0.147 6.43 1 98.94 83 ALA A CA 1
ATOM 631 C C . ALA A 1 83 ? -8.562 -1.176 7.082 1 98.94 83 ALA A C 1
ATOM 633 O O . ALA A 1 83 ? -7.871 -2.182 6.926 1 98.94 83 ALA A O 1
ATOM 634 N N . LEU A 1 84 ? -9.641 -1.18 7.789 1 98.81 84 LEU A N 1
ATOM 635 C CA . LEU A 1 84 ? -10.125 -2.395 8.438 1 98.81 84 LEU A CA 1
ATOM 636 C C . LEU A 1 84 ? -10.523 -3.443 7.398 1 98.81 84 LEU A C 1
ATOM 638 O O . LEU A 1 84 ? -10.234 -4.629 7.574 1 98.81 84 LEU A O 1
ATOM 642 N N . TYR A 1 85 ? -11.195 -2.973 6.352 1 98.81 85 TYR A N 1
ATOM 643 C CA . TYR A 1 85 ? -11.523 -3.859 5.242 1 98.81 85 TYR A CA 1
ATOM 644 C C . TYR A 1 85 ? -10.258 -4.48 4.652 1 98.81 85 TYR A C 1
ATOM 646 O O . TYR A 1 85 ? -10.227 -5.68 4.367 1 98.81 85 TYR A O 1
ATOM 654 N N . THR A 1 86 ? -9.227 -3.662 4.434 1 98.81 86 THR A N 1
ATOM 655 C CA . THR A 1 86 ? -7.969 -4.121 3.861 1 98.81 86 THR A CA 1
ATOM 656 C C . THR A 1 86 ? -7.309 -5.164 4.762 1 98.81 86 THR A C 1
ATOM 658 O O . THR A 1 86 ? -6.75 -6.145 4.277 1 98.81 86 THR A O 1
ATOM 661 N N . LEU A 1 87 ? -7.391 -4.957 6.059 1 98.75 87 LEU A N 1
ATOM 662 C CA . LEU A 1 87 ? -6.906 -5.969 6.992 1 98.75 87 LEU A CA 1
ATOM 663 C C . LEU A 1 87 ? -7.691 -7.266 6.848 1 98.75 87 LEU A C 1
ATOM 665 O O . LEU A 1 87 ? -7.109 -8.352 6.816 1 98.75 87 LEU A O 1
ATOM 669 N N . GLY A 1 88 ? -9.023 -7.137 6.793 1 97.62 88 GLY A N 1
ATOM 670 C CA . GLY A 1 88 ? -9.859 -8.312 6.598 1 97.62 88 GLY A CA 1
ATOM 671 C C . GLY A 1 88 ? -9.523 -9.078 5.336 1 97.62 88 GLY A C 1
ATOM 672 O O . GLY A 1 88 ? -9.453 -10.312 5.355 1 97.62 88 GLY A O 1
ATOM 673 N N . THR A 1 89 ? -9.305 -8.352 4.227 1 96.75 89 THR A N 1
ATOM 674 C CA . THR A 1 89 ? -8.992 -9.016 2.967 1 96.75 89 THR A CA 1
ATOM 675 C C . THR A 1 89 ? -7.613 -9.664 3.029 1 96.75 89 THR A C 1
ATOM 677 O O . THR A 1 89 ? -7.379 -1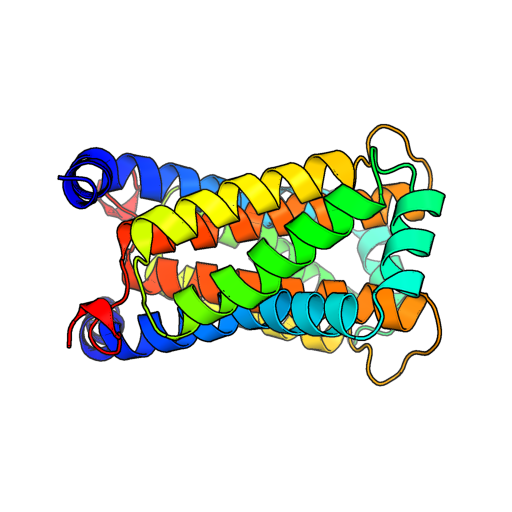0.695 2.396 1 96.75 89 THR A O 1
ATOM 680 N N . ALA A 1 90 ? -6.684 -9.047 3.805 1 97.75 90 ALA A N 1
ATOM 681 C CA . ALA A 1 90 ? -5.379 -9.68 4.004 1 97.75 90 ALA A CA 1
ATOM 682 C C . ALA A 1 90 ? -5.52 -11.023 4.715 1 97.75 90 ALA A C 1
ATOM 684 O O . ALA A 1 90 ? -4.941 -12.023 4.285 1 97.75 90 ALA A O 1
ATOM 685 N N . ILE A 1 91 ? -6.277 -11.062 5.766 1 96.94 91 ILE A N 1
ATOM 686 C CA . ILE A 1 91 ? -6.402 -12.25 6.609 1 96.94 91 ILE A CA 1
ATOM 687 C C . ILE A 1 91 ? -7.172 -13.336 5.859 1 96.94 91 ILE A C 1
ATOM 689 O O . ILE A 1 91 ? -6.773 -14.508 5.867 1 96.94 91 ILE A O 1
ATOM 693 N N . VAL A 1 92 ? -8.188 -12.945 5.152 1 94.38 92 VAL A N 1
ATOM 694 C CA . VAL A 1 92 ? -9.07 -13.914 4.512 1 94.38 92 VAL A CA 1
ATOM 695 C C . VAL A 1 92 ? -8.492 -14.32 3.154 1 94.38 92 VAL A C 1
ATOM 697 O O . VAL A 1 92 ? -8.539 -15.492 2.777 1 94.38 92 VAL A O 1
ATOM 700 N N . GLY A 1 93 ? -7.984 -13.359 2.412 1 92.94 93 GLY A N 1
ATOM 701 C CA . GLY A 1 93 ? -7.582 -13.586 1.033 1 92.94 93 GLY A CA 1
ATOM 702 C C . GLY A 1 93 ? -6.129 -14.008 0.897 1 92.94 93 GLY A C 1
ATOM 703 O O . GLY A 1 93 ? -5.734 -14.57 -0.125 1 92.94 93 GLY A O 1
ATOM 704 N N . HIS A 1 94 ? -5.348 -13.719 1.877 1 96.19 94 HIS A N 1
ATOM 705 C CA . HIS A 1 94 ? -3.916 -13.977 1.756 1 96.19 94 HIS A CA 1
ATOM 706 C C . HIS A 1 94 ? -3.371 -14.672 3 1 96.19 94 HIS A C 1
ATOM 708 O O . HIS A 1 94 ? -2.334 -14.273 3.533 1 96.19 94 HIS A O 1
ATOM 714 N N . HIS A 1 95 ? -4.078 -15.633 3.531 1 94.94 95 HIS A N 1
ATOM 715 C CA . HIS A 1 95 ? -3.686 -16.406 4.707 1 94.94 95 HIS A CA 1
ATOM 716 C C . HIS A 1 95 ? -2.525 -17.344 4.391 1 94.94 95 HIS A C 1
ATOM 718 O O . HIS A 1 95 ? -2.68 -18.562 4.434 1 94.94 95 HIS A O 1
ATOM 724 N N . TYR A 1 96 ? -1.397 -16.797 4.242 1 96.25 96 TYR A N 1
ATOM 725 C CA . TYR A 1 96 ? -0.219 -17.5 3.752 1 96.25 96 TYR A CA 1
ATOM 726 C C . TYR A 1 96 ? 0.257 -18.531 4.766 1 96.25 96 TYR A C 1
ATOM 728 O O . TYR A 1 96 ? 0.979 -19.469 4.414 1 96.25 96 TYR A O 1
ATOM 736 N N . TRP A 1 97 ? -0.155 -18.453 6.023 1 96.69 97 TRP A N 1
ATOM 737 C CA . TRP A 1 97 ? 0.291 -19.359 7.074 1 96.69 97 TRP A CA 1
ATOM 738 C C . TRP A 1 97 ? -0.322 -20.75 6.891 1 96.69 97 TRP A C 1
ATOM 740 O O . TRP A 1 97 ? 0.097 -21.703 7.543 1 96.69 97 TRP A O 1
ATOM 750 N N . ASN A 1 98 ? -1.257 -20.922 5.984 1 93.94 98 ASN A N 1
ATOM 751 C CA . ASN A 1 98 ? -1.843 -22.219 5.68 1 93.94 98 ASN A CA 1
ATOM 752 C C . ASN A 1 98 ? -1.415 -22.719 4.301 1 93.94 98 ASN A C 1
ATOM 754 O O . ASN A 1 98 ? -2.057 -23.609 3.73 1 93.94 98 ASN A O 1
ATOM 758 N N . MET A 1 99 ? -0.454 -22.125 3.717 1 94.25 99 MET A N 1
ATOM 759 C CA . MET A 1 99 ? -0.021 -22.453 2.361 1 94.25 99 MET A CA 1
ATOM 760 C C . MET A 1 99 ? 1.428 -22.922 2.352 1 94.25 99 MET A C 1
ATOM 762 O O . MET A 1 99 ? 2.117 -22.844 3.369 1 94.25 99 MET A O 1
ATOM 766 N N . THR A 1 100 ? 1.869 -23.422 1.236 1 94.81 100 THR A N 1
ATOM 767 C CA . THR A 1 100 ? 3.248 -23.891 1.092 1 94.81 100 THR A CA 1
ATOM 768 C C . THR A 1 100 ? 3.795 -23.516 -0.285 1 94.81 100 THR A C 1
ATOM 770 O O . THR A 1 100 ? 3.037 -23.141 -1.181 1 94.81 100 THR A O 1
ATOM 773 N N . GLY A 1 101 ? 5.141 -23.453 -0.435 1 93.69 101 GLY A N 1
ATOM 774 C CA . GLY A 1 101 ? 5.793 -23.297 -1.725 1 93.69 101 GLY A CA 1
ATOM 775 C C . GLY A 1 101 ? 5.66 -21.891 -2.287 1 93.69 101 GLY A C 1
ATOM 776 O O . GLY A 1 101 ? 5.656 -20.906 -1.536 1 93.69 101 GLY A O 1
ATOM 777 N N . ALA A 1 102 ? 5.637 -21.734 -3.57 1 91.38 102 ALA A N 1
ATOM 778 C CA . ALA A 1 102 ? 5.629 -20.469 -4.285 1 91.38 102 ALA A CA 1
ATOM 779 C C . ALA A 1 102 ? 4.359 -19.672 -3.984 1 91.38 102 ALA A C 1
ATOM 781 O O . ALA A 1 102 ? 4.395 -18.453 -3.877 1 91.38 102 ALA A O 1
ATOM 782 N N . VAL A 1 103 ? 3.268 -20.438 -3.801 1 94 103 VAL A N 1
ATOM 783 C CA . VAL A 1 103 ? 1.991 -19.797 -3.516 1 94 103 VAL A CA 1
ATOM 784 C C . VAL A 1 103 ? 2.033 -19.156 -2.129 1 94 103 VAL A C 1
ATOM 786 O O . VAL A 1 103 ? 1.473 -18.078 -1.921 1 94 103 VAL A O 1
ATOM 789 N N . GLN A 1 104 ? 2.705 -19.812 -1.151 1 96.62 104 GLN A N 1
ATOM 790 C CA . GLN A 1 104 ? 2.852 -19.25 0.187 1 96.62 104 GLN A CA 1
ATOM 791 C C . GLN A 1 104 ? 3.611 -17.922 0.148 1 96.62 104 GLN A C 1
ATOM 793 O O . GLN A 1 104 ? 3.18 -16.938 0.745 1 96.62 104 GLN A O 1
ATOM 798 N N . TYR A 1 105 ? 4.695 -17.938 -0.565 1 95.31 105 TYR A N 1
ATOM 799 C CA . TYR A 1 105 ? 5.531 -16.75 -0.65 1 95.31 105 TYR A CA 1
ATOM 800 C C . TYR A 1 105 ? 4.785 -15.602 -1.324 1 95.31 105 TYR A C 1
ATOM 802 O O . TYR A 1 105 ? 4.812 -14.461 -0.846 1 95.31 105 TYR A O 1
ATOM 810 N N . ASP A 1 106 ? 4.156 -15.898 -2.389 1 96.25 106 ASP A N 1
ATOM 811 C CA . ASP A 1 106 ? 3.387 -14.898 -3.127 1 96.25 106 ASP A CA 1
ATOM 812 C C . ASP A 1 106 ? 2.301 -14.281 -2.248 1 96.25 106 ASP A C 1
ATOM 814 O O . ASP A 1 106 ? 2.135 -13.062 -2.223 1 96.25 106 ASP A O 1
ATOM 818 N N . ASN A 1 107 ? 1.582 -15.148 -1.491 1 97.12 107 ASN A N 1
ATOM 819 C CA . ASN A 1 107 ? 0.504 -14.648 -0.645 1 97.12 107 ASN A CA 1
ATOM 820 C C . ASN A 1 107 ? 1.047 -13.883 0.56 1 97.12 107 ASN A C 1
ATOM 822 O O . ASN A 1 107 ? 0.396 -12.969 1.061 1 97.12 107 ASN A O 1
ATOM 826 N N . MET A 1 108 ? 2.223 -14.266 1.017 1 98 108 MET A N 1
ATOM 827 C CA . MET A 1 108 ? 2.863 -13.492 2.074 1 98 108 MET A CA 1
ATOM 828 C C . MET A 1 108 ? 3.137 -12.062 1.609 1 98 108 MET A C 1
ATOM 830 O O . MET A 1 108 ? 2.895 -11.109 2.35 1 98 108 MET A O 1
ATOM 834 N N . ILE A 1 109 ? 3.6 -11.898 0.39 1 97.81 109 ILE A N 1
ATOM 835 C CA . ILE A 1 109 ? 3.865 -10.578 -0.172 1 97.81 109 ILE A CA 1
ATOM 836 C C . ILE A 1 109 ? 2.561 -9.789 -0.28 1 97.81 109 ILE A C 1
ATOM 838 O O . ILE A 1 109 ? 2.496 -8.625 0.123 1 97.81 109 ILE A O 1
ATOM 842 N N . HIS A 1 110 ? 1.516 -10.461 -0.798 1 98.44 110 HIS A N 1
ATOM 843 C CA . HIS A 1 110 ? 0.214 -9.805 -0.885 1 98.44 110 HIS A CA 1
ATOM 844 C C . HIS A 1 110 ? -0.26 -9.336 0.487 1 98.44 110 HIS A C 1
ATOM 846 O O . HIS A 1 110 ? -0.773 -8.227 0.624 1 98.44 110 HIS A O 1
ATOM 852 N N . PHE A 1 111 ? -0.086 -10.203 1.503 1 98.75 111 PHE A N 1
ATOM 853 C CA . PHE A 1 111 ? -0.524 -9.906 2.861 1 98.75 111 PHE A CA 1
ATOM 854 C C . PHE A 1 111 ? 0.156 -8.648 3.387 1 98.75 111 PHE A C 1
ATOM 856 O O . PHE A 1 111 ? -0.513 -7.719 3.842 1 98.75 111 PHE A O 1
ATOM 863 N N . TYR A 1 112 ? 1.39 -8.609 3.262 1 98.75 112 TYR A N 1
ATOM 864 C CA . TYR A 1 112 ? 2.115 -7.496 3.863 1 98.75 112 TYR A CA 1
ATOM 865 C C . TYR A 1 112 ? 1.983 -6.234 3.016 1 98.75 112 TYR A C 1
ATOM 867 O O . TYR A 1 112 ? 2.08 -5.121 3.533 1 98.75 112 TYR A O 1
ATOM 875 N N . LYS A 1 113 ? 1.787 -6.332 1.699 1 98.88 113 LYS A N 1
ATOM 876 C CA . LYS A 1 113 ? 1.441 -5.145 0.923 1 98.88 113 LYS A CA 1
ATOM 877 C C . LYS A 1 113 ? 0.127 -4.539 1.402 1 98.88 113 LYS A C 1
ATOM 879 O O . LYS A 1 113 ? -0.013 -3.314 1.461 1 98.88 113 LYS A O 1
ATOM 884 N N . ASN A 1 114 ? -0.83 -5.445 1.763 1 98.88 114 ASN A N 1
ATOM 885 C CA . ASN A 1 114 ? -2.072 -4.941 2.34 1 98.88 114 ASN A CA 1
ATOM 886 C C . ASN A 1 114 ? -1.825 -4.219 3.66 1 98.88 114 ASN A C 1
ATOM 888 O O . ASN A 1 114 ? -2.436 -3.184 3.93 1 98.88 114 ASN A O 1
ATOM 892 N N . ILE A 1 115 ? -0.962 -4.781 4.422 1 98.94 115 ILE A N 1
ATOM 893 C CA . ILE A 1 115 ? -0.611 -4.148 5.691 1 98.94 115 ILE A CA 1
ATOM 894 C C . ILE A 1 115 ? -0.002 -2.773 5.43 1 98.94 115 ILE A C 1
ATOM 896 O O . ILE A 1 115 ? -0.316 -1.808 6.129 1 98.94 115 ILE A O 1
ATOM 900 N N . SER A 1 116 ? 0.855 -2.666 4.453 1 98.94 116 SER A N 1
ATOM 901 C CA . SER A 1 116 ? 1.449 -1.383 4.094 1 98.94 116 SER A CA 1
ATOM 902 C C . SER A 1 116 ? 0.388 -0.394 3.625 1 98.94 116 SER A C 1
ATOM 904 O O . SER A 1 116 ? 0.417 0.781 3.998 1 98.94 116 SER A O 1
ATOM 906 N N . ILE A 1 117 ? -0.532 -0.836 2.828 1 98.94 117 ILE A N 1
ATOM 907 C CA . ILE A 1 117 ? -1.609 0.015 2.334 1 98.94 117 ILE A CA 1
ATOM 908 C C . ILE A 1 117 ? -2.441 0.527 3.508 1 98.94 117 ILE A C 1
ATOM 910 O O . ILE A 1 117 ? -2.854 1.689 3.523 1 98.94 117 ILE A O 1
ATOM 914 N N . MET A 1 118 ? -2.66 -0.357 4.535 1 98.94 118 MET A N 1
ATOM 915 C CA . MET A 1 118 ? -3.334 0.079 5.754 1 98.94 118 MET A CA 1
ATOM 916 C C . MET A 1 118 ? -2.615 1.27 6.375 1 98.94 118 MET A C 1
ATOM 918 O O . MET A 1 118 ? -3.256 2.205 6.859 1 98.94 118 MET A O 1
ATOM 922 N N . GLY A 1 119 ? -1.285 1.18 6.422 1 98.88 119 GLY A N 1
ATOM 923 C CA . GLY A 1 119 ? -0.521 2.307 6.938 1 98.88 119 GLY A CA 1
ATOM 924 C C . GLY A 1 119 ? -0.809 3.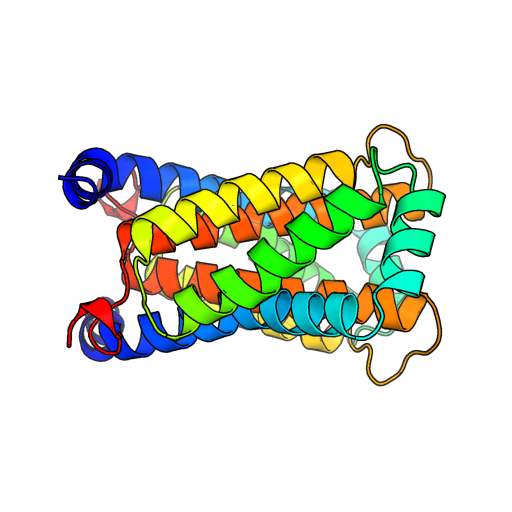604 6.203 1 98.88 119 GLY A C 1
ATOM 925 O O . GLY A 1 119 ? -0.97 4.652 6.832 1 98.88 119 GLY A O 1
ATOM 926 N N . GLY A 1 120 ? -0.864 3.529 4.863 1 98.94 120 GLY A N 1
ATOM 927 C CA . GLY A 1 120 ? -1.224 4.695 4.074 1 98.94 120 GLY A CA 1
ATOM 928 C C . GLY A 1 120 ? -2.617 5.211 4.371 1 98.94 120 GLY A C 1
ATOM 929 O O . GLY A 1 120 ? -2.832 6.422 4.453 1 98.94 120 GLY A O 1
ATOM 930 N N . LEU A 1 121 ? -3.584 4.328 4.547 1 98.94 121 LEU A N 1
ATOM 931 C CA . LEU A 1 121 ? -4.957 4.711 4.844 1 98.94 121 LEU A CA 1
ATOM 932 C C . LEU A 1 121 ? -5.051 5.375 6.215 1 98.94 121 LEU A C 1
ATOM 934 O O . LEU A 1 121 ? -5.828 6.312 6.406 1 98.94 121 LEU A O 1
ATOM 938 N N . ILE A 1 122 ? -4.285 4.887 7.172 1 98.81 122 ILE A N 1
ATOM 939 C CA . ILE A 1 122 ? -4.25 5.508 8.492 1 98.81 122 ILE A CA 1
ATOM 940 C C . ILE A 1 122 ? -3.668 6.914 8.391 1 98.81 122 ILE A C 1
ATOM 942 O O . ILE A 1 122 ? -4.145 7.84 9.055 1 98.81 122 ILE A O 1
ATOM 946 N N . LEU A 1 123 ? -2.629 7.102 7.527 1 98.69 123 LEU A N 1
ATOM 947 C CA . LEU A 1 123 ? -2.104 8.445 7.32 1 98.69 123 LEU A CA 1
ATOM 948 C C . LEU A 1 123 ? -3.16 9.359 6.703 1 98.69 123 LEU A C 1
ATOM 950 O O . LEU A 1 123 ? -3.201 10.555 6.992 1 98.69 123 LEU A O 1
ATOM 954 N N . LEU A 1 124 ? -3.988 8.758 5.859 1 98.5 124 LEU A N 1
ATOM 955 C CA . LEU A 1 124 ? -5.066 9.547 5.27 1 98.5 124 LEU A CA 1
ATOM 956 C C . LEU A 1 124 ? -6.059 9.992 6.336 1 98.5 124 LEU A C 1
ATOM 958 O O . LEU A 1 124 ? -6.629 11.086 6.242 1 98.5 124 LEU A O 1
ATOM 962 N N . CYS A 1 125 ? -6.281 9.18 7.363 1 98.06 125 CYS A N 1
ATOM 963 C CA . CYS A 1 125 ? -7.09 9.602 8.508 1 98.06 125 CYS A CA 1
ATOM 964 C C . CYS A 1 125 ? -6.477 10.812 9.188 1 98.06 125 CYS A C 1
ATOM 966 O O . CYS A 1 125 ? -7.195 11.688 9.672 1 98.06 125 CYS A O 1
ATOM 968 N N . VAL A 1 126 ? -5.191 10.828 9.211 1 96.94 126 VAL A N 1
ATOM 969 C CA . VAL A 1 126 ? -4.461 11.883 9.898 1 96.94 126 VAL A CA 1
ATOM 970 C C . VAL A 1 126 ? -4.496 13.164 9.07 1 96.94 126 VAL A C 1
ATOM 972 O O . VAL A 1 126 ? -4.75 14.25 9.594 1 96.94 126 VAL A O 1
ATOM 975 N N . THR A 1 127 ? -4.254 13.055 7.734 1 96.06 127 THR A N 1
ATOM 976 C CA . THR A 1 127 ? -4.121 14.219 6.863 1 96.06 127 THR A CA 1
ATOM 977 C C . THR A 1 127 ? -5.496 14.781 6.5 1 96.06 127 THR A C 1
ATOM 979 O O . THR A 1 127 ? -5.633 15.984 6.254 1 96.06 127 THR A O 1
ATOM 982 N N . GLY A 1 128 ? -6.449 13.859 6.41 1 96.19 128 GLY A N 1
ATOM 983 C CA . GLY A 1 128 ? -7.738 14.273 5.871 1 96.19 128 GLY A CA 1
ATOM 984 C C . GLY A 1 128 ? -7.742 14.398 4.359 1 96.19 128 GLY A C 1
ATOM 985 O O . GLY A 1 128 ? -6.852 13.875 3.688 1 96.19 128 GLY A O 1
ATOM 986 N N . ALA A 1 129 ? -8.727 15.156 3.846 1 96.62 129 ALA A N 1
ATOM 987 C CA . ALA A 1 129 ? -8.992 15.148 2.41 1 96.62 129 ALA A CA 1
ATOM 988 C C . ALA A 1 129 ? -8.195 16.234 1.694 1 96.62 129 ALA A C 1
ATOM 990 O O . ALA A 1 129 ? -8 16.172 0.477 1 96.62 129 ALA A O 1
ATOM 991 N N . GLY A 1 130 ? -7.715 17.156 2.373 1 95 130 GLY A N 1
ATOM 992 C CA . GLY A 1 130 ? -7.078 18.312 1.747 1 95 130 GLY A CA 1
ATOM 993 C C . GLY A 1 130 ? -8.07 19.281 1.134 1 95 130 GLY A C 1
ATOM 994 O O . GLY A 1 130 ? -9.281 19.141 1.321 1 95 130 GLY A O 1
ATOM 995 N N . LYS A 1 131 ? -7.527 20.234 0.4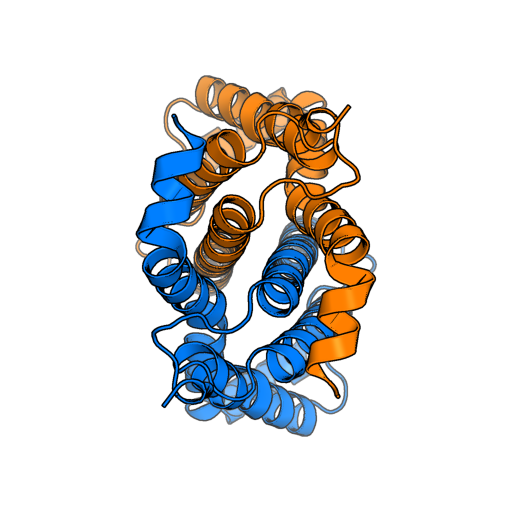27 1 95.25 131 LYS A N 1
ATOM 996 C CA . LYS A 1 131 ? -8.328 21.328 -0.113 1 95.25 131 LYS A CA 1
ATOM 997 C C . LYS A 1 131 ? -9.211 20.844 -1.265 1 95.25 131 LYS A C 1
ATOM 999 O O . LYS A 1 131 ? -10.344 21.297 -1.416 1 95.25 131 LYS A O 1
ATOM 1004 N N . TYR A 1 132 ? -8.703 19.953 -2.041 1 95.62 132 TYR A N 1
ATOM 1005 C CA . TYR A 1 132 ? -9.414 19.484 -3.219 1 95.62 132 TYR A CA 1
ATOM 1006 C C . TYR A 1 132 ? -10.297 18.281 -2.873 1 95.62 132 TYR A C 1
ATOM 1008 O O . TYR A 1 132 ? -10.008 17.156 -3.268 1 95.62 132 TYR A O 1
ATOM 1016 N N . SER A 1 133 ? -11.383 18.609 -2.139 1 96.38 133 SER A N 1
ATOM 1017 C CA . SER A 1 133 ? -12.281 17.578 -1.65 1 96.38 133 SER A CA 1
ATOM 1018 C C . SER A 1 133 ? -13.727 18.078 -1.616 1 96.38 133 SER A C 1
ATOM 1020 O O . SER A 1 133 ? -13.969 19.281 -1.593 1 96.38 133 SER A O 1
ATOM 1022 N N . VAL A 1 134 ? -14.641 17.172 -1.68 1 94.06 134 VAL A N 1
ATOM 1023 C CA . VAL A 1 134 ? -16.062 17.5 -1.618 1 94.06 134 VAL A CA 1
ATOM 1024 C C . VAL A 1 134 ? -16.422 17.984 -0.218 1 94.06 134 VAL A C 1
ATOM 1026 O O . VAL A 1 134 ? -17.344 18.797 -0.053 1 94.06 134 VAL A O 1
ATOM 1029 N N . ASP A 1 135 ? -15.742 17.484 0.82 1 85.81 135 ASP A N 1
ATOM 1030 C CA . ASP A 1 135 ? -16.031 17.922 2.188 1 85.81 135 ASP A CA 1
ATOM 1031 C C . ASP A 1 135 ? -15.641 19.375 2.393 1 85.81 135 ASP A C 1
ATOM 1033 O O . ASP A 1 135 ? -16.109 20.031 3.33 1 85.81 135 ASP A O 1
ATOM 1037 N N . ARG A 1 136 ? -14.656 19.891 1.738 1 78 136 ARG A N 1
ATOM 1038 C CA . ARG A 1 136 ? -14.266 21.281 1.888 1 78 136 ARG A CA 1
ATOM 1039 C C . ARG A 1 136 ? -15.07 22.188 0.95 1 78 136 ARG A C 1
ATOM 1041 O O . ARG A 1 136 ? -14.906 23.406 0.961 1 78 136 ARG A O 1
ATOM 1048 N N . ARG A 1 137 ? -16.109 21.625 0.205 1 53.03 137 ARG A N 1
ATOM 1049 C CA . ARG A 1 137 ? -16.922 22.594 -0.524 1 53.03 137 ARG A CA 1
ATOM 1050 C C . ARG A 1 137 ? -17.984 23.219 0.379 1 53.03 137 ARG A C 1
ATOM 1052 O O . ARG A 1 137 ? -18.484 22.562 1.29 1 53.03 137 ARG A O 1
ATOM 1059 N N . MET B 1 1 ? -16.891 16.203 15.875 1 46.47 1 MET B N 1
ATOM 1060 C CA . MET B 1 1 ? -16.5 15.305 16.953 1 46.47 1 MET B CA 1
ATOM 1061 C C . MET B 1 1 ? -15.523 14.25 16.453 1 46.47 1 MET B C 1
ATOM 1063 O O . MET B 1 1 ? -14.516 13.969 17.109 1 46.47 1 MET B O 1
ATOM 1067 N N . ARG B 1 2 ? -15.867 13.477 15.242 1 56.62 2 ARG B N 1
ATOM 1068 C CA . ARG B 1 2 ? -15.062 12.375 14.711 1 56.62 2 ARG B CA 1
ATOM 1069 C C . ARG B 1 2 ? -13.695 12.867 14.25 1 56.62 2 ARG B C 1
ATOM 1071 O O . ARG B 1 2 ? -12.688 12.188 14.445 1 56.62 2 ARG B O 1
ATOM 1078 N N . ASP B 1 3 ? -13.57 14.039 13.945 1 70.56 3 ASP B N 1
ATOM 1079 C CA . ASP B 1 3 ? -12.312 14.641 13.5 1 70.56 3 ASP B CA 1
ATOM 1080 C C . ASP B 1 3 ? -11.391 14.922 14.688 1 70.56 3 ASP B C 1
ATOM 1082 O O . ASP B 1 3 ? -10.172 14.992 14.523 1 70.56 3 ASP B O 1
ATOM 1086 N N . THR B 1 4 ? -12.031 14.797 15.836 1 76.56 4 THR B N 1
ATOM 1087 C CA . THR B 1 4 ? -11.281 15.141 17.031 1 76.56 4 THR B CA 1
ATOM 1088 C C . THR B 1 4 ? -10.406 13.977 17.484 1 76.56 4 THR B C 1
ATOM 1090 O O . THR B 1 4 ? -9.305 14.188 18 1 76.56 4 THR B O 1
ATOM 1093 N N . LEU B 1 5 ? -10.883 12.805 17.266 1 82.38 5 LEU B N 1
ATOM 1094 C CA . LEU B 1 5 ? -10.133 11.617 17.656 1 82.38 5 LEU B CA 1
ATOM 1095 C C . LEU B 1 5 ? -8.812 11.523 16.906 1 82.38 5 LEU B C 1
ATOM 1097 O O . LEU B 1 5 ? -7.762 11.312 17.516 1 82.38 5 LEU B O 1
ATOM 1101 N N . PHE B 1 6 ? -8.844 11.773 15.688 1 87.62 6 PHE B N 1
ATOM 1102 C CA . PHE B 1 6 ? -7.664 11.633 14.836 1 87.62 6 PHE B CA 1
ATOM 1103 C C . PHE B 1 6 ? -6.68 12.773 15.094 1 87.62 6 PHE B C 1
ATOM 1105 O O . PHE B 1 6 ? -5.465 12.57 15.039 1 87.62 6 PHE B O 1
ATOM 1112 N N . GLU B 1 7 ? -7.277 13.836 15.492 1 86 7 GLU B N 1
ATOM 1113 C CA . GLU B 1 7 ? -6.422 14.977 15.797 1 86 7 GLU B CA 1
ATOM 1114 C C . GLU B 1 7 ? -5.703 14.789 17.141 1 86 7 GLU B C 1
ATOM 1116 O O . GLU B 1 7 ? -4.543 15.172 17.281 1 86 7 GLU B O 1
ATOM 1121 N N . ASN B 1 8 ? -6.344 14.172 18.047 1 91.5 8 ASN B N 1
ATOM 1122 C CA . ASN B 1 8 ? -5.789 13.984 19.375 1 91.5 8 ASN B CA 1
ATOM 1123 C C . ASN B 1 8 ? -4.738 12.883 19.406 1 91.5 8 ASN B C 1
ATOM 1125 O O . ASN B 1 8 ? -3.836 12.891 20.25 1 91.5 8 ASN B O 1
ATOM 1129 N N . ARG B 1 9 ? -4.855 11.961 18.5 1 96.06 9 ARG B N 1
ATOM 1130 C CA . ARG B 1 9 ? -3.945 10.82 18.484 1 96.06 9 ARG B CA 1
ATOM 1131 C C . ARG B 1 9 ? -3.084 10.828 17.234 1 96.06 9 ARG B C 1
ATOM 1133 O O . ARG B 1 9 ? -2.658 9.773 16.75 1 96.06 9 ARG B O 1
ATOM 1140 N N . LYS B 1 10 ? -2.936 11.969 16.719 1 96.62 10 LYS B N 1
ATOM 1141 C CA . LYS B 1 10 ? -2.258 12.141 15.438 1 96.62 10 LYS B CA 1
ATOM 1142 C C . LYS B 1 10 ? -0.862 11.523 15.461 1 96.62 10 LYS B C 1
ATOM 1144 O O . LYS B 1 10 ? -0.499 10.758 14.57 1 96.62 10 LYS B O 1
ATOM 1149 N N . ASP B 1 11 ? -0.112 11.773 16.531 1 97.38 11 ASP B N 1
ATOM 1150 C CA . ASP B 1 11 ? 1.276 11.328 16.578 1 97.38 11 ASP B CA 1
ATOM 1151 C C . ASP B 1 11 ? 1.359 9.812 16.766 1 97.38 11 ASP B C 1
ATOM 1153 O O . ASP B 1 11 ? 2.246 9.164 16.219 1 97.38 11 ASP B O 1
ATOM 1157 N N . GLU B 1 12 ? 0.504 9.273 17.562 1 97.94 12 GLU B N 1
ATOM 1158 C CA . GLU B 1 12 ? 0.431 7.82 17.703 1 97.94 12 GLU B CA 1
ATOM 1159 C C . GLU B 1 12 ? 0.055 7.148 16.391 1 97.94 12 GLU B C 1
ATOM 1161 O O . GLU B 1 12 ? 0.613 6.109 16.031 1 97.94 12 GLU B O 1
ATOM 1166 N N . LEU B 1 13 ? -0.871 7.781 15.703 1 98.44 13 LEU B N 1
ATOM 1167 C CA . LEU B 1 13 ? -1.324 7.227 14.438 1 98.44 13 LEU B CA 1
ATOM 1168 C C . LEU B 1 13 ? -0.219 7.293 13.391 1 98.44 13 LEU B C 1
ATOM 1170 O O . LEU B 1 13 ? -0.058 6.371 12.586 1 98.44 13 LEU B O 1
ATOM 1174 N N . ILE B 1 14 ? 0.536 8.367 13.359 1 98.44 14 ILE B N 1
ATOM 1175 C CA . ILE B 1 14 ? 1.646 8.5 12.422 1 98.44 14 ILE B CA 1
ATOM 1176 C C . ILE B 1 14 ? 2.691 7.422 12.703 1 98.44 14 ILE B C 1
ATOM 1178 O O . ILE B 1 14 ? 3.225 6.805 11.781 1 98.44 14 ILE B O 1
ATOM 1182 N N . LEU B 1 15 ? 2.98 7.152 13.992 1 98.56 15 LEU B N 1
ATOM 1183 C CA . LEU B 1 15 ? 3.938 6.109 14.344 1 98.56 15 LEU B CA 1
ATOM 1184 C C . LEU B 1 15 ? 3.451 4.742 13.867 1 98.56 15 LEU B C 1
ATOM 1186 O O . LEU B 1 15 ? 4.211 3.988 13.258 1 98.56 15 LEU B O 1
ATOM 1190 N N . VAL B 1 16 ? 2.221 4.457 14.18 1 98.75 16 VAL B N 1
ATOM 1191 C CA . VAL B 1 16 ? 1.64 3.184 13.766 1 98.75 16 VAL B CA 1
ATOM 1192 C C . VAL B 1 16 ? 1.696 3.057 12.242 1 98.75 16 VAL B C 1
ATOM 1194 O O . VAL B 1 16 ? 2.061 2.004 11.711 1 98.75 16 VAL B O 1
ATOM 1197 N N . ALA B 1 17 ? 1.353 4.102 11.547 1 98.81 17 ALA B N 1
ATOM 1198 C CA . ALA B 1 17 ? 1.353 4.102 10.086 1 98.81 17 ALA B CA 1
ATOM 1199 C C . ALA B 1 17 ? 2.758 3.863 9.539 1 98.81 17 ALA B C 1
ATOM 1201 O O . ALA B 1 17 ? 2.932 3.133 8.562 1 98.81 17 ALA B O 1
ATOM 1202 N N . ARG B 1 18 ? 3.742 4.484 10.117 1 98.88 18 ARG B N 1
ATOM 1203 C CA . ARG B 1 18 ? 5.113 4.258 9.68 1 98.88 18 ARG B CA 1
ATOM 1204 C C . ARG B 1 18 ? 5.496 2.785 9.812 1 98.88 18 ARG B C 1
ATOM 1206 O O . ARG B 1 18 ? 6.105 2.211 8.906 1 98.88 18 ARG B O 1
ATOM 1213 N N . ILE B 1 19 ? 5.152 2.215 10.914 1 98.94 19 ILE B N 1
ATOM 1214 C CA . ILE B 1 19 ? 5.477 0.812 11.156 1 98.94 19 ILE B CA 1
ATOM 1215 C C . ILE B 1 19 ? 4.754 -0.062 10.133 1 98.94 19 ILE B C 1
ATOM 1217 O O . ILE B 1 19 ? 5.371 -0.921 9.492 1 98.94 19 ILE B O 1
ATOM 1221 N N . LEU B 1 20 ? 3.477 0.154 10 1 98.94 20 LEU B N 1
ATOM 1222 C CA . LEU B 1 20 ? 2.689 -0.651 9.07 1 98.94 20 LEU B CA 1
ATOM 1223 C C . LEU B 1 20 ? 3.188 -0.476 7.641 1 98.94 20 LEU B C 1
ATOM 1225 O O . LEU B 1 20 ? 3.273 -1.446 6.887 1 98.94 20 LEU B O 1
ATOM 1229 N N . LEU B 1 21 ? 3.523 0.74 7.199 1 98.94 21 LEU B N 1
ATOM 1230 C CA . LEU B 1 21 ? 4.02 1.03 5.859 1 98.94 21 LEU B CA 1
ATOM 1231 C C . LEU B 1 21 ? 5.344 0.321 5.602 1 98.94 21 LEU B C 1
ATOM 1233 O O . LEU B 1 21 ? 5.621 -0.094 4.477 1 98.94 21 LEU B O 1
ATOM 1237 N N . MET B 1 22 ? 6.121 0.168 6.688 1 98.94 22 MET B N 1
ATOM 1238 C CA . MET B 1 22 ? 7.52 -0.191 6.449 1 98.94 22 MET B CA 1
ATOM 1239 C C . MET B 1 22 ? 7.75 -1.677 6.703 1 98.94 22 MET B C 1
ATOM 1241 O O . MET B 1 22 ? 8.773 -2.227 6.305 1 98.94 22 MET B O 1
ATOM 1245 N N . VAL B 1 23 ? 6.859 -2.348 7.426 1 98.88 23 VAL B N 1
ATOM 1246 C CA . VAL B 1 23 ? 7.105 -3.723 7.848 1 98.88 23 VAL B CA 1
ATOM 1247 C C . VAL B 1 23 ? 7.406 -4.59 6.629 1 98.88 23 VAL B C 1
ATOM 1249 O O . VAL B 1 23 ? 8.305 -5.434 6.668 1 98.88 23 VAL B O 1
ATOM 1252 N N . LEU B 1 24 ? 6.668 -4.457 5.527 1 98.75 24 LEU B N 1
ATOM 1253 C CA . LEU B 1 24 ? 6.922 -5.18 4.285 1 98.75 24 LEU B CA 1
ATOM 1254 C C . LEU B 1 24 ? 8.359 -4.98 3.826 1 98.75 24 LEU B C 1
ATOM 1256 O O . LEU B 1 24 ? 9.07 -5.953 3.543 1 98.75 24 LEU B O 1
ATOM 1260 N N . PHE B 1 25 ? 8.742 -3.707 3.736 1 98.88 25 PHE B N 1
ATOM 1261 C CA . PHE B 1 25 ? 10.055 -3.363 3.201 1 98.88 25 PHE B CA 1
ATOM 1262 C C . PHE B 1 25 ? 11.164 -3.943 4.07 1 98.88 25 PHE B C 1
ATOM 1264 O O . PHE B 1 25 ? 12.094 -4.574 3.562 1 98.88 25 PHE B O 1
ATOM 1271 N N . VAL B 1 26 ? 11.078 -3.746 5.336 1 98.88 26 VAL B N 1
ATOM 1272 C CA . VAL B 1 26 ? 12.133 -4.18 6.246 1 98.88 26 VAL B CA 1
ATOM 1273 C C . VAL B 1 26 ? 12.25 -5.703 6.215 1 98.88 26 VAL B C 1
ATOM 1275 O O . VAL B 1 26 ? 13.352 -6.246 6.168 1 98.88 26 VAL B O 1
ATOM 1278 N N . MET B 1 27 ? 11.109 -6.387 6.285 1 98.56 27 MET B N 1
ATOM 1279 C CA . MET B 1 27 ? 11.109 -7.848 6.238 1 98.56 27 MET B CA 1
ATOM 1280 C C . MET B 1 27 ? 11.75 -8.352 4.949 1 98.56 27 MET B C 1
ATOM 1282 O O . MET B 1 27 ? 12.594 -9.25 4.98 1 98.56 27 MET B O 1
ATOM 1286 N N . PHE B 1 28 ? 11.406 -7.809 3.832 1 97.88 28 PHE B N 1
ATOM 1287 C CA . PHE B 1 28 ? 11.922 -8.258 2.545 1 97.88 28 PHE B CA 1
ATOM 1288 C C . PHE B 1 28 ? 13.383 -7.848 2.371 1 97.88 28 PHE B C 1
ATOM 1290 O O . PHE B 1 28 ? 14.18 -8.594 1.811 1 97.88 28 PHE B O 1
ATOM 1297 N N . GLY B 1 29 ? 13.664 -6.617 2.801 1 98.62 29 GLY B N 1
ATOM 1298 C CA . GLY B 1 29 ? 15.07 -6.223 2.785 1 98.62 29 GLY B CA 1
ATOM 1299 C C . GLY B 1 29 ? 15.961 -7.168 3.566 1 98.62 29 GLY B C 1
ATOM 1300 O O . GLY B 1 29 ? 17.047 -7.523 3.107 1 98.62 29 GLY B O 1
ATOM 1301 N N . TRP B 1 30 ? 15.555 -7.535 4.75 1 98.62 30 TRP B N 1
ATOM 1302 C CA . TRP B 1 30 ? 16.297 -8.477 5.578 1 98.62 30 TRP B CA 1
ATOM 1303 C C . TRP B 1 30 ? 16.438 -9.828 4.883 1 98.62 30 TRP B C 1
ATOM 1305 O O . TRP B 1 30 ? 17.531 -10.414 4.867 1 98.62 30 TRP B O 1
ATOM 1315 N N . SER B 1 31 ? 15.328 -10.336 4.367 1 98.06 31 SER B N 1
ATOM 1316 C CA . SER B 1 31 ? 15.344 -11.617 3.662 1 98.06 31 SER B CA 1
ATOM 1317 C C . SER B 1 31 ? 16.312 -11.594 2.486 1 98.06 31 SER B C 1
ATOM 1319 O O . SER B 1 31 ? 17.047 -12.555 2.26 1 98.06 31 SER B O 1
ATOM 1321 N N . LYS B 1 32 ? 16.344 -10.492 1.706 1 98.06 32 LYS B N 1
ATOM 1322 C CA . LYS B 1 32 ? 17.25 -10.383 0.565 1 98.06 32 LYS B CA 1
ATOM 1323 C C . LYS B 1 32 ? 18.703 -10.312 1.021 1 98.06 32 LYS B C 1
ATOM 1325 O O . LYS B 1 32 ? 19.594 -10.828 0.349 1 98.06 32 LYS B O 1
ATOM 1330 N N . LEU B 1 33 ? 18.875 -9.594 2.107 1 98.44 33 LEU B N 1
ATOM 1331 C CA . LEU B 1 33 ? 20.219 -9.492 2.631 1 98.44 33 LEU B CA 1
ATOM 1332 C C . LEU B 1 33 ? 20.75 -10.859 3.07 1 98.44 33 LEU B C 1
ATOM 1334 O O . LEU B 1 33 ? 21.875 -11.227 2.744 1 98.44 33 LEU B O 1
ATOM 1338 N N . THR B 1 34 ? 19.953 -11.633 3.787 1 98.44 34 THR B N 1
ATOM 1339 C CA . THR B 1 34 ? 20.391 -12.898 4.352 1 98.44 34 THR B CA 1
ATOM 1340 C C . THR B 1 34 ? 20.297 -14.016 3.318 1 98.44 34 THR B C 1
ATOM 1342 O O . THR B 1 34 ? 20.891 -15.086 3.494 1 98.44 34 THR B O 1
ATOM 1345 N N . GLY B 1 35 ? 19.578 -13.914 2.371 1 98.25 35 GLY B N 1
ATOM 1346 C CA . GLY B 1 35 ? 19.469 -14.82 1.236 1 98.25 35 GLY B CA 1
ATOM 1347 C C . GLY B 1 35 ? 19.875 -14.18 -0.078 1 98.25 35 GLY B C 1
ATOM 1348 O O . GLY B 1 35 ? 19.156 -14.289 -1.075 1 98.25 35 GLY B O 1
ATOM 1349 N N . PHE B 1 36 ? 21 -13.492 -0.042 1 98.25 36 PHE B N 1
ATOM 1350 C CA . PHE B 1 36 ? 21.422 -12.602 -1.122 1 98.25 36 PHE B CA 1
ATOM 1351 C C . PHE B 1 36 ? 21.516 -13.367 -2.436 1 98.25 36 PHE B C 1
ATOM 1353 O O . PHE B 1 36 ? 20.984 -12.93 -3.459 1 98.25 36 PHE B O 1
ATOM 1360 N N . SER B 1 37 ? 22.156 -14.57 -2.449 1 98.12 37 SER B N 1
ATOM 1361 C CA . SER B 1 37 ? 22.344 -15.344 -3.672 1 98.12 37 SER B CA 1
ATOM 1362 C C . SER B 1 37 ? 21.016 -15.805 -4.25 1 98.12 37 SER B C 1
ATOM 1364 O O . SER B 1 37 ? 20.828 -15.805 -5.469 1 98.12 37 SER B O 1
ATOM 1366 N N . GLY B 1 38 ? 20.156 -16.234 -3.389 1 97.12 38 GLY B N 1
ATOM 1367 C CA . GLY B 1 38 ? 18.812 -16.594 -3.83 1 97.12 38 GLY B CA 1
ATOM 1368 C C . GLY B 1 38 ? 18.047 -15.43 -4.418 1 97.12 38 GLY B C 1
ATOM 1369 O O . GLY B 1 38 ? 17.312 -15.594 -5.398 1 97.12 38 GLY B O 1
ATOM 1370 N N . ALA B 1 39 ? 18.219 -14.297 -3.793 1 96.69 39 ALA B N 1
ATOM 1371 C CA . ALA B 1 39 ? 17.562 -13.094 -4.305 1 96.69 39 ALA B CA 1
ATOM 1372 C C . ALA B 1 39 ? 18.094 -12.734 -5.691 1 96.69 39 ALA B C 1
ATOM 1374 O O . ALA B 1 39 ? 17.312 -12.438 -6.598 1 96.69 39 ALA B O 1
ATOM 1375 N N . VAL B 1 40 ? 19.359 -12.789 -5.859 1 97.75 40 VAL B N 1
ATOM 1376 C CA . VAL B 1 40 ? 19.953 -12.5 -7.156 1 97.75 40 VAL B CA 1
ATOM 1377 C C . VAL B 1 40 ? 19.453 -13.5 -8.195 1 97.75 40 VAL B C 1
ATOM 1379 O O . VAL B 1 40 ? 19.125 -13.117 -9.32 1 97.75 40 VAL B O 1
ATOM 1382 N N . ALA B 1 41 ? 19.406 -14.766 -7.848 1 96.94 41 ALA B N 1
ATOM 1383 C CA . ALA B 1 41 ? 18.938 -15.805 -8.75 1 96.94 41 ALA B CA 1
ATOM 1384 C C . ALA B 1 41 ? 17.484 -15.555 -9.172 1 96.94 41 ALA B C 1
ATOM 1386 O O . ALA B 1 41 ? 17.141 -15.711 -10.344 1 96.94 41 ALA B O 1
ATOM 1387 N N . TYR B 1 42 ? 16.719 -15.203 -8.219 1 92.19 42 TYR B N 1
ATOM 1388 C CA . TYR B 1 42 ? 15.328 -14.898 -8.508 1 92.19 42 TYR B CA 1
ATOM 1389 C C . TYR B 1 42 ? 15.211 -13.727 -9.469 1 92.19 42 TYR B C 1
ATOM 1391 O O . TYR B 1 42 ? 14.438 -13.773 -10.43 1 92.19 42 TYR B O 1
ATOM 1399 N N . MET B 1 43 ? 15.938 -12.648 -9.219 1 93.75 43 MET B N 1
ATOM 1400 C CA . MET B 1 43 ? 15.906 -11.477 -10.094 1 93.75 43 MET B CA 1
ATOM 1401 C C . MET B 1 43 ? 16.406 -11.82 -11.492 1 93.75 43 MET B C 1
ATOM 1403 O O . MET B 1 43 ? 15.883 -11.328 -12.484 1 93.75 43 MET B O 1
ATOM 1407 N N . THR B 1 44 ? 17.375 -12.656 -11.492 1 94.62 44 THR B N 1
ATOM 1408 C CA . THR B 1 44 ? 17.891 -13.125 -12.773 1 94.62 44 THR B CA 1
ATOM 1409 C C . THR B 1 44 ? 16.812 -13.867 -13.555 1 94.62 44 THR B C 1
ATOM 1411 O O . THR B 1 44 ? 16.578 -13.578 -14.727 1 94.62 44 THR B O 1
ATOM 1414 N N . SER B 1 45 ? 16.156 -14.789 -12.914 1 91.88 45 SER B N 1
ATOM 1415 C CA . SER B 1 45 ? 15.141 -15.609 -13.57 1 91.88 45 SER B CA 1
ATOM 1416 C C . SER B 1 45 ? 13.93 -14.773 -13.969 1 91.88 45 SER B C 1
ATOM 1418 O O . SER B 1 45 ? 13.211 -15.125 -14.898 1 91.88 45 SER B O 1
ATOM 1420 N N . SER B 1 46 ? 13.734 -13.648 -13.312 1 87.94 46 SER B N 1
ATOM 1421 C CA . SER B 1 46 ? 12.594 -12.773 -13.586 1 87.94 46 SER B CA 1
ATOM 1422 C C . SER B 1 46 ? 12.93 -11.75 -14.656 1 87.94 46 SER B C 1
ATOM 1424 O O . SER B 1 46 ? 12.102 -10.914 -15.008 1 87.94 46 SER B O 1
ATOM 1426 N N . GLY B 1 47 ? 14.242 -11.633 -15.078 1 89.56 47 GLY B N 1
ATOM 1427 C CA . GLY B 1 47 ? 14.633 -10.75 -16.172 1 89.56 47 GLY B CA 1
ATOM 1428 C C . GLY B 1 47 ? 14.969 -9.344 -15.719 1 89.56 47 GLY B C 1
ATOM 1429 O O . GLY B 1 47 ? 14.961 -8.414 -16.516 1 89.56 47 GLY B O 1
ATOM 1430 N N . VAL B 1 48 ? 15.18 -9.18 -14.453 1 92.19 48 VAL B N 1
ATOM 1431 C CA . VAL B 1 48 ? 15.555 -7.867 -13.93 1 92.19 48 VAL B CA 1
ATOM 1432 C C . VAL B 1 48 ? 16.922 -7.469 -14.453 1 92.19 48 VAL B C 1
ATOM 1434 O O . VAL B 1 48 ? 17.859 -8.266 -14.43 1 92.19 48 VAL B O 1
ATOM 1437 N N . PRO B 1 49 ? 17 -6.32 -14.969 1 93.94 49 PRO B N 1
ATOM 1438 C CA . PRO B 1 49 ? 18.312 -5.895 -15.438 1 93.94 49 PRO B CA 1
ATOM 1439 C C . PRO B 1 49 ? 19.344 -5.789 -14.305 1 93.94 49 PRO B C 1
ATOM 1441 O O . PRO B 1 49 ? 18.984 -5.383 -13.188 1 93.94 49 PRO B O 1
ATOM 1444 N N . ALA B 1 50 ? 20.562 -6.137 -14.508 1 96.88 50 ALA B N 1
ATOM 1445 C CA . ALA B 1 50 ? 21.641 -6.059 -13.539 1 96.88 50 ALA B CA 1
ATOM 1446 C C . ALA B 1 50 ? 21.234 -6.645 -12.195 1 96.88 50 ALA B C 1
ATOM 1448 O O . ALA B 1 50 ? 21.219 -5.945 -11.1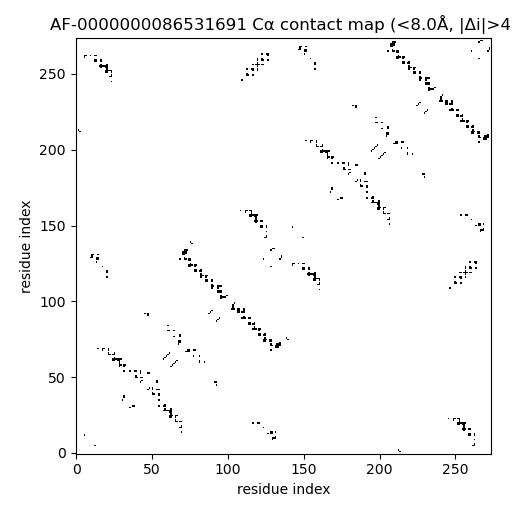8 1 96.88 50 ALA B O 1
ATOM 1449 N N . PRO B 1 51 ? 20.984 -7.875 -12.148 1 97.19 51 PRO B N 1
ATOM 1450 C CA . PRO B 1 51 ? 20.328 -8.492 -11 1 97.19 51 PRO B CA 1
ATOM 1451 C C . PRO B 1 51 ? 21.109 -8.281 -9.695 1 97.19 51 PRO B C 1
ATOM 1453 O O . PRO B 1 51 ? 20.5 -8.07 -8.641 1 97.19 51 PRO B O 1
ATOM 1456 N N . GLU B 1 52 ? 22.391 -8.352 -9.727 1 97.69 52 GLU B N 1
ATOM 1457 C CA . GLU B 1 52 ? 23.172 -8.156 -8.508 1 97.69 52 GLU B CA 1
ATOM 1458 C C . GLU B 1 52 ? 23.047 -6.723 -7.996 1 97.69 52 GLU B C 1
ATOM 1460 O O . GLU B 1 52 ? 22.812 -6.5 -6.805 1 97.69 52 GLU B O 1
ATOM 1465 N N . LEU B 1 53 ? 23.219 -5.793 -8.867 1 98.06 53 LEU B N 1
ATOM 1466 C CA . LEU B 1 53 ? 23.078 -4.391 -8.492 1 98.06 53 LEU B CA 1
ATOM 1467 C C . LEU B 1 53 ? 21.672 -4.098 -7.996 1 98.06 53 LEU B C 1
ATOM 1469 O O . LEU B 1 53 ? 21.484 -3.381 -7.008 1 98.06 53 LEU B O 1
ATOM 1473 N N . SER B 1 54 ? 20.703 -4.66 -8.719 1 97.88 54 SER B N 1
ATOM 1474 C CA . SER B 1 54 ? 19.312 -4.469 -8.32 1 97.88 54 SER B CA 1
ATOM 1475 C C . SER B 1 54 ? 19.062 -5.008 -6.914 1 97.88 54 SER B C 1
ATOM 1477 O O . SER B 1 54 ? 18.328 -4.398 -6.129 1 97.88 54 SER B O 1
ATOM 1479 N N . THR B 1 55 ? 19.641 -6.133 -6.621 1 98.25 55 THR B N 1
ATOM 1480 C CA . THR B 1 55 ? 19.484 -6.727 -5.297 1 98.25 55 THR B CA 1
ATOM 1481 C C . THR B 1 55 ? 20.125 -5.844 -4.227 1 98.25 55 THR B C 1
ATOM 1483 O O . THR B 1 55 ? 19.547 -5.664 -3.145 1 98.25 55 THR B O 1
ATOM 1486 N N . ILE B 1 56 ? 21.25 -5.277 -4.535 1 98.62 56 ILE B N 1
ATOM 1487 C CA . ILE B 1 56 ? 21.922 -4.391 -3.596 1 98.62 56 ILE B CA 1
ATOM 1488 C C . ILE B 1 56 ? 21.062 -3.164 -3.332 1 98.62 56 ILE B C 1
ATOM 1490 O O . ILE B 1 56 ? 20.859 -2.775 -2.178 1 98.62 56 ILE B O 1
ATOM 1494 N N . ILE B 1 57 ? 20.578 -2.582 -4.387 1 98.56 57 ILE B N 1
ATOM 1495 C CA . ILE B 1 57 ? 19.719 -1.411 -4.262 1 98.56 57 ILE B CA 1
ATOM 1496 C C . ILE B 1 57 ? 18.484 -1.762 -3.428 1 98.56 57 ILE B C 1
ATOM 1498 O O . ILE B 1 57 ? 18.094 -0.998 -2.547 1 98.56 57 ILE B O 1
ATOM 1502 N N . ALA B 1 58 ? 17.891 -2.943 -3.707 1 98.56 58 ALA B N 1
ATOM 1503 C CA . ALA B 1 58 ? 16.703 -3.377 -2.965 1 98.56 58 ALA B CA 1
ATOM 1504 C C . ALA B 1 58 ? 17.016 -3.504 -1.475 1 98.56 58 ALA B C 1
ATOM 1506 O O . ALA B 1 58 ? 16.234 -3.037 -0.635 1 98.56 58 ALA B O 1
ATOM 1507 N N . VAL B 1 59 ? 18.109 -4.094 -1.154 1 98.81 59 VAL B N 1
ATOM 1508 C CA . VAL B 1 59 ? 18.484 -4.277 0.243 1 98.81 59 VAL B CA 1
ATOM 1509 C C . VAL B 1 59 ? 18.641 -2.916 0.917 1 98.81 59 VAL B C 1
ATOM 1511 O O . VAL B 1 59 ? 18.125 -2.697 2.016 1 98.81 59 VAL B O 1
ATOM 1514 N N . VAL B 1 60 ? 19.312 -1.972 0.262 1 98.88 60 VAL B N 1
ATOM 1515 C CA . VAL B 1 60 ? 19.562 -0.653 0.838 1 98.88 60 VAL B CA 1
ATOM 1516 C C . VAL B 1 60 ? 18.234 0.089 1.013 1 98.88 60 VAL B C 1
ATOM 1518 O O . VAL B 1 60 ? 17.953 0.607 2.094 1 98.88 60 VAL B O 1
ATOM 1521 N N . MET B 1 61 ? 17.438 0.116 0.005 1 98.94 61 MET B N 1
ATOM 1522 C CA . MET B 1 61 ? 16.203 0.885 0.035 1 98.94 61 MET B CA 1
ATOM 1523 C C . MET B 1 61 ? 15.195 0.269 1.009 1 98.94 61 MET B C 1
ATOM 1525 O O . MET B 1 61 ? 14.516 0.987 1.742 1 98.94 61 MET B O 1
ATOM 1529 N N . GLU B 1 62 ? 15.133 -1.033 0.958 1 98.88 62 GLU B N 1
ATOM 1530 C CA . GLU B 1 62 ? 14.109 -1.695 1.758 1 98.88 62 GLU B CA 1
ATOM 1531 C C . GLU B 1 62 ? 14.531 -1.801 3.221 1 98.88 62 GLU B C 1
ATOM 1533 O O . GLU B 1 62 ? 13.75 -1.48 4.121 1 98.88 62 GLU B O 1
ATOM 1538 N N . LEU B 1 63 ? 15.703 -2.182 3.473 1 98.88 63 LEU B N 1
ATOM 1539 C CA . LEU B 1 63 ? 16.141 -2.416 4.848 1 98.88 63 LEU B CA 1
ATOM 1540 C C . LEU B 1 63 ? 16.609 -1.121 5.496 1 98.88 63 LEU B C 1
ATOM 1542 O O . LEU B 1 63 ? 16.062 -0.696 6.516 1 98.88 63 LEU B O 1
ATOM 1546 N N . VAL B 1 64 ? 17.562 -0.434 4.863 1 98.88 64 VAL B N 1
ATOM 1547 C CA . VAL B 1 64 ? 18.188 0.734 5.477 1 98.88 64 VAL B CA 1
ATOM 1548 C C . VAL B 1 64 ? 17.203 1.904 5.477 1 98.88 64 VAL B C 1
ATOM 1550 O O . VAL B 1 64 ? 16.906 2.484 6.527 1 98.88 64 VAL B O 1
ATOM 1553 N N . VAL B 1 65 ? 16.688 2.201 4.289 1 98.94 65 VAL B N 1
ATOM 1554 C CA . VAL B 1 65 ? 15.742 3.307 4.203 1 98.94 65 VAL B CA 1
ATOM 1555 C C . VAL B 1 65 ? 14.469 2.955 4.973 1 98.94 65 VAL B C 1
ATOM 1557 O O . VAL B 1 65 ? 13.898 3.803 5.66 1 98.94 65 VAL B O 1
ATOM 1560 N N . GLY B 1 66 ? 14.023 1.691 4.859 1 98.94 66 GLY B N 1
ATOM 1561 C CA . GLY B 1 66 ? 12.867 1.251 5.625 1 98.94 66 GLY B CA 1
ATOM 1562 C C . GLY B 1 66 ? 13.031 1.462 7.121 1 98.94 66 GLY B C 1
ATOM 1563 O O . GLY B 1 66 ? 12.133 1.998 7.777 1 98.94 66 GLY B O 1
ATOM 1564 N N . ILE B 1 67 ? 14.125 1.113 7.676 1 98.88 67 ILE B N 1
ATOM 1565 C CA . ILE B 1 67 ? 14.391 1.266 9.102 1 98.88 67 ILE B CA 1
ATOM 1566 C C . ILE B 1 67 ? 14.469 2.748 9.461 1 98.88 67 ILE B C 1
ATOM 1568 O O . ILE B 1 67 ? 13.945 3.176 10.492 1 98.88 67 ILE B O 1
ATOM 1572 N N . ALA B 1 68 ? 15.156 3.529 8.625 1 98.88 68 ALA B N 1
ATOM 1573 C CA . ALA B 1 68 ? 15.234 4.969 8.844 1 98.88 68 ALA B CA 1
ATOM 1574 C C . ALA B 1 68 ? 13.844 5.586 8.953 1 98.88 68 ALA B C 1
ATOM 1576 O O . ALA B 1 68 ? 13.609 6.461 9.789 1 98.88 68 ALA B O 1
ATOM 1577 N N . LEU B 1 69 ? 12.945 5.117 8.156 1 98.88 69 LEU B N 1
ATOM 1578 C CA . LEU B 1 69 ? 11.594 5.668 8.141 1 98.88 69 LEU B CA 1
ATOM 1579 C C . LEU B 1 69 ? 10.797 5.184 9.352 1 98.88 69 LEU B C 1
ATOM 1581 O O . LEU B 1 69 ? 9.961 5.914 9.875 1 98.88 69 LEU B O 1
ATOM 1585 N N . VAL B 1 70 ? 11.062 3.953 9.812 1 98.88 70 VAL B N 1
ATOM 1586 C CA . VAL B 1 70 ? 10.406 3.465 11.023 1 98.88 70 VAL B CA 1
ATOM 1587 C C . VAL B 1 70 ? 10.781 4.348 12.211 1 98.88 70 VAL B C 1
ATOM 1589 O O . VAL B 1 70 ? 9.914 4.746 12.992 1 98.88 70 VAL B O 1
ATOM 1592 N N . VAL B 1 71 ? 12.016 4.762 12.297 1 98.5 71 VAL B N 1
ATOM 1593 C CA . VAL B 1 71 ? 12.469 5.5 13.477 1 98.5 71 VAL B CA 1
ATOM 1594 C C . VAL B 1 71 ? 12.25 6.996 13.258 1 98.5 71 VAL B C 1
ATOM 1596 O O . VAL B 1 71 ? 12.477 7.805 14.164 1 98.5 71 VAL B O 1
ATOM 1599 N N . GLY B 1 72 ? 11.836 7.414 12.125 1 98.25 72 GLY B N 1
ATOM 1600 C CA . GLY B 1 72 ? 11.477 8.789 11.82 1 98.25 72 GLY B CA 1
ATOM 1601 C C . GLY B 1 72 ? 12.68 9.672 11.523 1 98.25 72 GLY B C 1
ATOM 1602 O O . GLY B 1 72 ? 12.734 10.828 11.953 1 98.25 72 GLY B O 1
ATOM 1603 N N . PHE B 1 73 ? 13.648 9.094 10.797 1 98 73 PHE B N 1
ATOM 1604 C CA . PHE B 1 73 ? 14.836 9.836 10.391 1 98 73 PHE B CA 1
ATOM 1605 C C . PHE B 1 73 ? 14.68 10.375 8.977 1 98 73 PHE B C 1
ATOM 1607 O O . PHE B 1 73 ? 14.484 9.609 8.031 1 98 73 PHE B O 1
ATOM 1614 N N . ARG B 1 74 ? 14.852 11.695 8.734 1 97.19 74 ARG B N 1
ATOM 1615 C CA . ARG B 1 74 ? 14.727 12.344 7.434 1 97.19 74 ARG B CA 1
ATOM 1616 C C . ARG B 1 74 ? 13.531 11.789 6.66 1 97.19 74 ARG B C 1
ATOM 1618 O O . ARG B 1 74 ? 13.664 11.414 5.496 1 97.19 74 ARG B O 1
ATOM 1625 N N . THR B 1 75 ? 12.453 11.859 7.324 1 97.81 75 THR B N 1
ATOM 1626 C CA . THR B 1 75 ? 11.266 11.125 6.906 1 97.81 75 THR B CA 1
ATOM 1627 C C . THR B 1 75 ? 10.773 11.625 5.551 1 97.81 75 THR B C 1
ATOM 1629 O O . THR B 1 75 ? 10.555 10.828 4.637 1 97.81 75 THR B O 1
ATOM 1632 N N . ARG B 1 76 ? 10.641 12.875 5.324 1 97.31 76 ARG B N 1
ATOM 1633 C CA . ARG B 1 76 ? 10 13.398 4.125 1 97.31 76 ARG B CA 1
ATOM 1634 C C . ARG B 1 76 ? 10.812 13.062 2.877 1 97.31 76 ARG B C 1
ATOM 1636 O O . ARG B 1 76 ? 10.289 12.461 1.932 1 97.31 76 ARG B O 1
ATOM 1643 N N . PRO B 1 77 ? 12.141 13.383 2.828 1 97.62 77 PRO B N 1
ATOM 1644 C CA . PRO B 1 77 ? 12.875 13.039 1.61 1 97.62 77 PRO B CA 1
ATOM 1645 C C . PRO B 1 77 ? 13.031 11.531 1.417 1 97.62 77 PRO B C 1
ATOM 1647 O O . PRO B 1 77 ? 13.023 11.047 0.282 1 97.62 77 PRO B O 1
ATOM 1650 N N . LEU B 1 78 ? 13.18 10.766 2.465 1 98.62 78 LEU B N 1
ATOM 1651 C CA . LEU B 1 78 ? 13.344 9.328 2.338 1 98.62 78 LEU B CA 1
ATOM 1652 C C . LEU B 1 78 ? 12.039 8.664 1.92 1 98.62 78 LEU B C 1
ATOM 1654 O O . LEU B 1 78 ? 12.047 7.668 1.192 1 98.62 78 LEU B O 1
ATOM 1658 N N . ALA B 1 79 ? 10.93 9.188 2.408 1 98.75 79 ALA B N 1
ATOM 1659 C CA . ALA B 1 79 ? 9.641 8.672 1.953 1 98.75 79 ALA B CA 1
ATOM 1660 C C . ALA B 1 79 ? 9.461 8.883 0.452 1 98.75 79 ALA B C 1
ATOM 1662 O O . ALA B 1 79 ? 8.977 7.992 -0.251 1 98.75 79 ALA B O 1
ATOM 1663 N N . LEU B 1 80 ? 9.836 10.031 -0.024 1 98.62 80 LEU B N 1
ATOM 1664 C CA . LEU B 1 80 ? 9.758 10.289 -1.458 1 98.62 80 LEU B CA 1
ATOM 1665 C C . LEU B 1 80 ? 10.672 9.344 -2.23 1 98.62 80 LEU B C 1
ATOM 1667 O O . LEU B 1 80 ? 10.281 8.805 -3.27 1 98.62 80 LEU B O 1
ATOM 1671 N N . LEU B 1 81 ? 11.852 9.203 -1.735 1 98.81 81 LEU B N 1
ATOM 1672 C CA . LEU B 1 81 ? 12.805 8.297 -2.365 1 98.81 81 LEU B CA 1
ATOM 1673 C C . LEU B 1 81 ? 12.258 6.879 -2.42 1 98.81 81 LEU B C 1
ATOM 1675 O O . LEU B 1 81 ? 12.367 6.203 -3.447 1 98.81 81 LEU B O 1
ATOM 1679 N N . LEU B 1 82 ? 11.703 6.391 -1.344 1 98.94 82 LEU B N 1
ATOM 1680 C CA . LEU B 1 82 ? 11.141 5.043 -1.295 1 98.94 82 LEU B CA 1
ATOM 1681 C C . LEU B 1 82 ? 9.922 4.926 -2.201 1 98.94 82 LEU B C 1
ATOM 1683 O O . LEU B 1 82 ? 9.672 3.867 -2.781 1 98.94 82 LEU B O 1
ATOM 1687 N N . ALA B 1 83 ? 9.156 6.027 -2.32 1 98.94 83 ALA B N 1
ATOM 1688 C CA . ALA B 1 83 ? 8.039 6.027 -3.26 1 98.94 83 ALA B CA 1
ATOM 1689 C C . ALA B 1 83 ? 8.523 5.805 -4.691 1 98.94 83 ALA B C 1
ATOM 1691 O O . ALA B 1 83 ? 7.938 5.012 -5.434 1 98.94 83 ALA B O 1
ATOM 1692 N N . LEU B 1 84 ? 9.555 6.477 -5.059 1 98.81 84 LEU B N 1
ATOM 1693 C CA . LEU B 1 84 ? 10.125 6.32 -6.391 1 98.81 84 LEU B CA 1
ATOM 1694 C C . LEU B 1 84 ? 10.672 4.91 -6.59 1 98.81 84 LEU B C 1
ATOM 1696 O O . LEU B 1 84 ? 10.508 4.316 -7.66 1 98.81 84 LEU B O 1
ATOM 1700 N N . TYR B 1 85 ? 11.359 4.418 -5.547 1 98.81 85 TYR B N 1
ATOM 1701 C CA . TYR B 1 85 ? 11.82 3.037 -5.57 1 98.81 85 TYR B CA 1
ATOM 1702 C C . TYR B 1 85 ? 10.656 2.072 -5.781 1 98.81 85 TYR B C 1
ATOM 1704 O O . TYR B 1 85 ? 10.758 1.132 -6.57 1 98.81 85 TYR B O 1
ATOM 1712 N N . THR B 1 86 ? 9.562 2.285 -5.055 1 98.88 86 THR B N 1
ATOM 1713 C CA . THR B 1 86 ? 8.383 1.43 -5.137 1 98.88 86 THR B CA 1
ATOM 1714 C C . THR B 1 86 ? 7.789 1.465 -6.543 1 98.88 86 THR B C 1
ATOM 1716 O O . THR B 1 86 ? 7.352 0.437 -7.062 1 98.88 86 THR B O 1
ATOM 1719 N N . LEU B 1 87 ? 7.789 2.629 -7.152 1 98.75 87 LEU B N 1
ATOM 1720 C CA . LEU B 1 87 ? 7.359 2.727 -8.539 1 98.75 87 LEU B CA 1
ATOM 1721 C C . LEU B 1 87 ? 8.281 1.92 -9.453 1 98.75 87 LEU B C 1
ATOM 1723 O O . LEU B 1 87 ? 7.812 1.19 -10.328 1 98.75 87 LEU B O 1
ATOM 1727 N N . GLY B 1 88 ? 9.586 2.084 -9.25 1 97.62 88 GLY B N 1
ATOM 1728 C CA . GLY B 1 88 ? 10.547 1.315 -10.031 1 97.62 88 GLY B CA 1
ATOM 1729 C C . GLY B 1 88 ? 10.359 -0.184 -9.906 1 97.62 88 GLY B C 1
ATOM 1730 O O . GLY B 1 88 ? 10.414 -0.908 -10.898 1 97.62 88 GLY B O 1
ATOM 1731 N N . THR B 1 89 ? 10.117 -0.657 -8.656 1 96.75 89 THR B N 1
ATOM 1732 C CA . THR B 1 89 ? 9.938 -2.088 -8.438 1 96.75 89 THR B CA 1
ATOM 1733 C C . THR B 1 89 ? 8.625 -2.564 -9.07 1 96.75 89 THR B C 1
ATOM 1735 O O . THR B 1 89 ? 8.531 -3.707 -9.523 1 96.75 89 THR B O 1
ATOM 1738 N N . ALA B 1 90 ? 7.605 -1.673 -9.102 1 97.81 90 ALA B N 1
ATOM 1739 C CA . ALA B 1 90 ? 6.367 -2.02 -9.789 1 97.81 90 ALA B CA 1
ATOM 1740 C C . ALA B 1 90 ? 6.605 -2.234 -11.281 1 97.81 90 ALA B C 1
ATOM 1742 O O . ALA B 1 90 ? 6.156 -3.232 -11.852 1 97.81 90 ALA B O 1
ATOM 1743 N N . ILE B 1 91 ? 7.309 -1.346 -11.906 1 96.94 91 ILE B N 1
ATOM 1744 C CA . ILE B 1 91 ? 7.512 -1.363 -13.352 1 96.94 91 ILE B CA 1
ATOM 1745 C C . ILE B 1 91 ? 8.422 -2.529 -13.727 1 96.94 91 ILE B C 1
ATOM 1747 O O . ILE B 1 91 ? 8.148 -3.254 -14.688 1 96.94 91 ILE B O 1
ATOM 1751 N N . VAL B 1 92 ? 9.43 -2.76 -12.938 1 94.56 92 VAL B N 1
ATOM 1752 C CA . VAL B 1 92 ? 10.438 -3.76 -13.281 1 94.56 92 VAL B CA 1
ATOM 1753 C C . VAL B 1 92 ? 9.977 -5.141 -12.82 1 94.56 92 VAL B C 1
ATOM 1755 O O . VAL B 1 92 ? 10.164 -6.133 -13.523 1 94.56 92 VAL B O 1
ATOM 1758 N N . GLY B 1 93 ? 9.406 -5.211 -11.641 1 93 93 GLY B N 1
ATOM 1759 C CA . GLY B 1 93 ? 9.102 -6.484 -11.016 1 93 93 GLY B CA 1
ATOM 1760 C C . GLY B 1 93 ? 7.711 -6.992 -11.336 1 93 93 GLY B C 1
ATOM 1761 O O . GLY B 1 93 ? 7.426 -8.18 -11.188 1 93 93 GLY B O 1
ATOM 1762 N N . HIS B 1 94 ? 6.855 -6.129 -11.742 1 96.25 94 HIS B N 1
ATOM 1763 C CA . HIS B 1 94 ? 5.469 -6.523 -11.945 1 96.25 94 HIS B CA 1
ATOM 1764 C C . HIS B 1 94 ? 4.934 -6 -13.273 1 96.25 94 HIS B C 1
ATOM 1766 O O . HIS B 1 94 ? 3.832 -5.445 -13.328 1 96.25 94 HIS B O 1
ATOM 1772 N N . HIS B 1 95 ? 5.707 -6.078 -14.32 1 94.94 95 HIS B N 1
ATOM 1773 C CA . HIS B 1 95 ? 5.336 -5.637 -15.656 1 94.94 95 HIS B CA 1
ATOM 1774 C C . HIS B 1 95 ? 4.297 -6.566 -16.281 1 94.94 95 HIS B C 1
ATOM 1776 O O . HIS B 1 95 ? 4.57 -7.238 -17.281 1 94.94 95 HIS B O 1
ATOM 1782 N N . TYR B 1 96 ? 3.127 -6.473 -15.82 1 96.31 96 TYR B N 1
ATOM 1783 C CA . TYR B 1 96 ? 2.057 -7.406 -16.156 1 96.31 96 TYR B CA 1
ATOM 1784 C C . TYR B 1 96 ? 1.638 -7.258 -17.609 1 96.31 96 TYR B C 1
ATOM 1786 O O . TYR B 1 96 ? 1.03 -8.164 -18.188 1 96.31 96 TYR B O 1
ATOM 1794 N N . TRP B 1 97 ? 1.972 -6.164 -18.281 1 96.69 97 TRP B N 1
ATOM 1795 C CA . TRP B 1 97 ? 1.569 -5.914 -19.656 1 96.69 97 TRP B CA 1
ATOM 1796 C C . TRP B 1 97 ? 2.326 -6.82 -20.625 1 96.69 97 TRP B C 1
ATOM 1798 O O . TRP B 1 97 ? 1.979 -6.91 -21.797 1 96.69 97 TRP B O 1
ATOM 1808 N N . ASN B 1 98 ? 3.314 -7.555 -20.172 1 94 98 ASN B N 1
ATOM 1809 C CA . ASN B 1 98 ? 4.043 -8.516 -20.984 1 94 98 ASN B CA 1
ATOM 1810 C C . ASN B 1 98 ? 3.738 -9.953 -20.578 1 94 98 ASN B C 1
ATOM 1812 O O . ASN B 1 98 ? 4.492 -10.867 -20.906 1 94 98 ASN B O 1
ATOM 1816 N N . MET B 1 99 ? 2.75 -10.156 -19.797 1 94.25 99 MET B N 1
ATOM 1817 C CA . MET B 1 99 ? 2.42 -11.477 -19.25 1 94.25 99 MET B CA 1
ATOM 1818 C C . MET B 1 99 ? 1.028 -11.906 -19.703 1 94.25 99 MET B C 1
ATOM 1820 O O . MET B 1 99 ? 0.282 -11.117 -20.281 1 94.25 99 MET B O 1
ATOM 1824 N N . THR B 1 100 ? 0.704 -13.141 -19.469 1 94.88 100 THR B N 1
ATOM 1825 C CA . THR B 1 100 ? -0.612 -13.664 -19.812 1 94.88 100 THR B CA 1
ATOM 1826 C C . THR B 1 100 ? -1.125 -14.602 -18.719 1 94.88 100 THR B C 1
ATOM 1828 O O . THR B 1 100 ? -0.366 -15.008 -17.828 1 94.88 100 THR B O 1
ATOM 1831 N N . GLY B 1 101 ? -2.469 -14.82 -18.641 1 93.75 101 GLY B N 1
ATOM 1832 C CA . GLY B 1 101 ? -3.068 -15.82 -17.781 1 93.75 101 GLY B CA 1
ATOM 1833 C C . GLY B 1 101 ? -3.047 -15.422 -16.312 1 93.75 101 GLY B C 1
ATOM 1834 O O . GLY B 1 101 ? -3.186 -14.242 -15.977 1 93.75 101 GLY B O 1
ATOM 1835 N N . ALA B 1 102 ? -2.973 -16.359 -15.414 1 91.44 102 ALA B N 1
ATOM 1836 C CA . ALA B 1 102 ? -3.053 -16.172 -13.969 1 91.44 102 ALA B CA 1
ATOM 1837 C C . ALA B 1 102 ? -1.886 -15.336 -13.461 1 91.44 102 ALA B C 1
ATOM 1839 O O . ALA B 1 102 ? -2.051 -14.516 -12.547 1 91.44 102 ALA B O 1
ATOM 1840 N N . VAL B 1 103 ? -0.732 -15.523 -14.117 1 94.06 103 VAL B N 1
ATOM 1841 C CA . VAL B 1 103 ? 0.457 -14.781 -13.711 1 94.06 103 VAL B CA 1
ATOM 1842 C C . VAL B 1 103 ? 0.279 -13.297 -14.039 1 94.06 103 VAL B C 1
ATOM 1844 O O . VAL B 1 103 ? 0.716 -12.438 -13.273 1 94.06 103 VAL B O 1
ATOM 1847 N N . GLN B 1 104 ? -0.373 -12.984 -15.188 1 96.56 104 GLN B N 1
ATOM 1848 C CA . GLN B 1 104 ? -0.645 -11.594 -15.555 1 96.56 104 GLN B CA 1
ATOM 1849 C C . GLN B 1 104 ? -1.531 -10.914 -14.508 1 96.56 104 GLN B C 1
ATOM 1851 O O . GLN B 1 104 ? -1.23 -9.812 -14.062 1 96.56 104 GLN B O 1
ATOM 1856 N N . TYR B 1 105 ? -2.568 -11.602 -14.141 1 95.31 105 TYR B N 1
ATOM 1857 C CA . TYR B 1 105 ? -3.516 -11.047 -13.18 1 95.31 105 TYR B CA 1
ATOM 1858 C C . TYR B 1 105 ? -2.854 -10.828 -11.828 1 95.31 105 TYR B C 1
ATOM 1860 O O . TYR B 1 105 ? -3.02 -9.773 -11.211 1 95.31 105 TYR B O 1
ATOM 1868 N N . ASP B 1 106 ? -2.145 -11.789 -11.398 1 96.25 106 ASP B N 1
ATOM 1869 C CA . ASP B 1 106 ? -1.443 -11.711 -10.117 1 96.25 106 ASP B CA 1
ATOM 1870 C C . ASP B 1 106 ? -0.472 -10.531 -10.094 1 96.25 106 ASP B C 1
ATOM 1872 O O . ASP B 1 106 ? -0.435 -9.766 -9.133 1 96.25 106 ASP B O 1
ATOM 1876 N N . ASN B 1 107 ? 0.289 -10.367 -11.203 1 97.19 107 ASN B N 1
ATOM 1877 C CA . ASN B 1 107 ? 1.268 -9.289 -11.258 1 97.19 107 ASN B CA 1
ATOM 1878 C C . ASN B 1 107 ? 0.592 -7.926 -11.406 1 97.19 107 ASN B C 1
ATOM 1880 O O . ASN B 1 107 ? 1.123 -6.914 -10.945 1 97.19 107 ASN B O 1
ATOM 1884 N N . MET B 1 108 ? -0.567 -7.906 -12.031 1 98 108 MET B N 1
ATOM 1885 C CA . MET B 1 108 ? -1.334 -6.664 -12.078 1 98 108 MET B CA 1
ATOM 1886 C C . MET B 1 108 ? -1.726 -6.211 -10.672 1 98 108 MET B C 1
ATOM 1888 O O . MET B 1 108 ? -1.618 -5.031 -10.344 1 98 108 MET B O 1
ATOM 1892 N N . ILE B 1 109 ? -2.141 -7.137 -9.844 1 97.88 109 ILE B N 1
ATOM 1893 C CA . ILE B 1 109 ? -2.51 -6.828 -8.461 1 97.88 109 ILE B CA 1
ATOM 1894 C C . ILE B 1 109 ? -1.287 -6.312 -7.707 1 97.88 109 ILE B C 1
ATOM 1896 O O . ILE B 1 109 ? -1.36 -5.293 -7.016 1 97.88 109 ILE B O 1
ATOM 1900 N N . HIS B 1 110 ? -0.15 -7.02 -7.875 1 98.44 110 HIS B N 1
ATOM 1901 C CA . HIS B 1 110 ? 1.081 -6.57 -7.238 1 98.44 110 HIS B CA 1
ATOM 1902 C C . HIS B 1 110 ? 1.436 -5.148 -7.664 1 98.44 110 HIS B C 1
ATOM 1904 O O . HIS B 1 110 ? 1.827 -4.324 -6.832 1 98.44 110 HIS B O 1
ATOM 1910 N N . PHE B 1 111 ? 1.3 -4.867 -8.969 1 98.75 111 PHE B N 1
ATOM 1911 C CA . PHE B 1 111 ? 1.637 -3.562 -9.523 1 98.75 111 PHE B CA 1
ATOM 1912 C C . PHE B 1 111 ? 0.807 -2.465 -8.867 1 98.75 111 PHE B C 1
ATOM 1914 O O . PHE B 1 111 ? 1.355 -1.481 -8.367 1 98.75 111 PHE B O 1
ATOM 1921 N N . TYR B 1 112 ? -0.418 -2.666 -8.82 1 98.75 112 TYR B N 1
ATOM 1922 C CA . TYR B 1 112 ? -1.282 -1.598 -8.336 1 98.75 112 TYR B CA 1
ATOM 1923 C C . TYR B 1 112 ? -1.234 -1.511 -6.816 1 98.75 112 TYR B C 1
ATOM 1925 O O . TYR B 1 112 ? -1.464 -0.443 -6.238 1 98.75 112 TYR B O 1
ATOM 1933 N N . LYS B 1 113 ? -0.962 -2.609 -6.09 1 98.88 113 LYS B N 1
ATOM 1934 C CA . LYS B 1 113 ? -0.7 -2.488 -4.66 1 98.88 113 LYS B CA 1
ATOM 1935 C C . LYS B 1 113 ? 0.521 -1.611 -4.395 1 98.88 113 LYS B C 1
ATOM 1937 O O . LYS B 1 113 ? 0.533 -0.824 -3.447 1 98.88 113 LYS B O 1
ATOM 1942 N N . ASN B 1 114 ? 1.541 -1.768 -5.285 1 98.88 114 ASN B N 1
ATOM 1943 C CA . ASN B 1 114 ? 2.695 -0.883 -5.168 1 98.88 114 ASN B CA 1
ATOM 1944 C C . ASN B 1 114 ? 2.309 0.576 -5.395 1 98.88 114 ASN B C 1
ATOM 1946 O O . ASN B 1 114 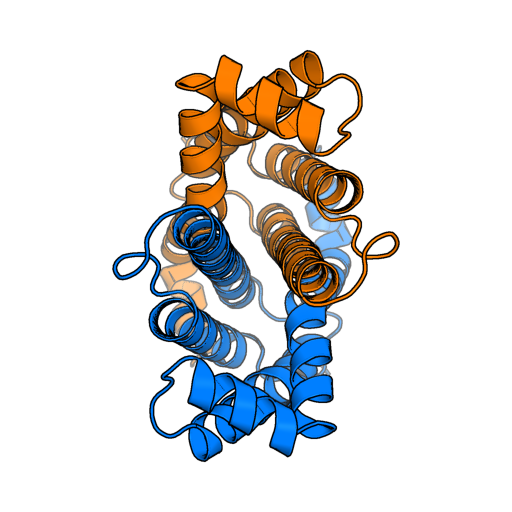? 2.795 1.467 -4.695 1 98.88 114 ASN B O 1
ATOM 1950 N N . ILE B 1 115 ? 1.465 0.771 -6.344 1 98.94 115 ILE B N 1
ATOM 1951 C CA . ILE B 1 115 ? 0.988 2.121 -6.617 1 98.94 115 ILE B CA 1
ATOM 1952 C C . ILE B 1 115 ? 0.256 2.67 -5.395 1 98.94 115 ILE B C 1
ATOM 1954 O O . ILE B 1 115 ? 0.435 3.834 -5.027 1 98.94 115 ILE B O 1
ATOM 1958 N N . SER B 1 116 ? -0.553 1.876 -4.762 1 98.94 116 SER B N 1
ATOM 1959 C CA . SER B 1 116 ? -1.255 2.291 -3.551 1 98.94 116 SER B CA 1
ATOM 1960 C C . SER B 1 116 ? -0.276 2.607 -2.424 1 98.94 116 SER B C 1
ATOM 1962 O O . SER B 1 116 ? -0.443 3.6 -1.712 1 98.94 116 SER B O 1
ATOM 1964 N N . ILE B 1 117 ? 0.725 1.793 -2.262 1 98.94 117 ILE B N 1
ATOM 1965 C CA . ILE B 1 117 ? 1.735 2.012 -1.231 1 98.94 117 ILE B CA 1
ATOM 1966 C C . ILE B 1 117 ? 2.451 3.338 -1.484 1 98.94 117 ILE B C 1
ATOM 1968 O O . ILE B 1 117 ? 2.744 4.082 -0.545 1 98.94 117 ILE B O 1
ATOM 1972 N N . MET B 1 118 ? 2.711 3.658 -2.793 1 98.94 118 MET B N 1
ATOM 1973 C CA . MET B 1 118 ? 3.275 4.957 -3.143 1 98.94 118 MET B CA 1
ATOM 1974 C C . MET B 1 118 ? 2.41 6.09 -2.602 1 98.94 118 MET B C 1
ATOM 1976 O O . MET B 1 118 ? 2.928 7.094 -2.111 1 98.94 118 MET B O 1
ATOM 1980 N N . GLY B 1 119 ? 1.088 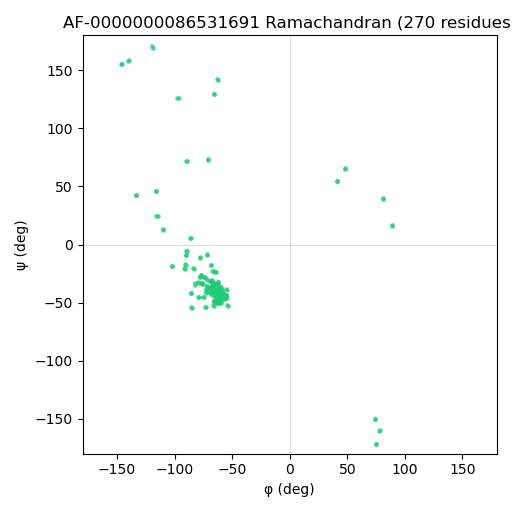5.938 -2.764 1 98.88 119 GLY B N 1
ATOM 1981 C CA . GLY B 1 119 ? 0.19 6.938 -2.211 1 98.88 119 GLY B CA 1
ATOM 1982 C C . GLY B 1 119 ? 0.383 7.156 -0.721 1 98.88 119 GLY B C 1
ATOM 1983 O O . GLY B 1 119 ? 0.405 8.297 -0.251 1 98.88 119 GLY B O 1
ATOM 1984 N N . GLY B 1 120 ? 0.517 6.047 0.02 1 98.94 120 GLY B N 1
ATOM 1985 C CA . GLY B 1 120 ? 0.797 6.141 1.443 1 98.94 120 GLY B CA 1
ATOM 1986 C C . GLY B 1 120 ? 2.115 6.828 1.747 1 98.94 120 GLY B C 1
ATOM 1987 O O . GLY B 1 120 ? 2.201 7.633 2.678 1 98.94 120 GLY B O 1
ATOM 1988 N N . LEU B 1 121 ? 3.15 6.543 0.982 1 98.94 121 LEU B N 1
ATOM 1989 C CA . LEU B 1 121 ? 4.461 7.148 1.179 1 98.94 121 LEU B CA 1
ATOM 1990 C C . LEU B 1 121 ? 4.418 8.648 0.89 1 98.94 121 LEU B C 1
ATOM 1992 O O . LEU B 1 121 ? 5.082 9.438 1.566 1 98.94 121 LEU B O 1
ATOM 1996 N N . ILE B 1 122 ? 3.658 9.047 -0.105 1 98.81 122 ILE B N 1
ATOM 1997 C CA . ILE B 1 122 ? 3.488 10.461 -0.407 1 98.81 122 ILE B CA 1
ATOM 1998 C C . ILE B 1 122 ? 2.773 11.156 0.75 1 98.81 122 ILE B C 1
ATOM 2000 O O . ILE B 1 122 ? 3.117 12.281 1.115 1 98.81 122 ILE B O 1
ATOM 2004 N N . LEU B 1 123 ? 1.771 10.469 1.365 1 98.69 123 LEU B N 1
ATOM 2005 C CA . LEU B 1 123 ? 1.121 11.047 2.535 1 98.69 123 LEU B CA 1
ATOM 2006 C C . LEU B 1 123 ? 2.109 11.203 3.686 1 98.69 123 LEU B C 1
ATOM 2008 O O . LEU B 1 123 ? 2.014 12.148 4.473 1 98.69 123 LEU B O 1
ATOM 2012 N N . LEU B 1 124 ? 3.031 10.258 3.756 1 98.5 124 LEU B N 1
ATOM 2013 C CA . LEU B 1 124 ? 4.051 10.367 4.793 1 98.5 124 LEU B CA 1
ATOM 2014 C C . LEU B 1 124 ? 4.938 11.586 4.562 1 98.5 124 LEU B C 1
ATOM 2016 O O . LEU B 1 124 ? 5.398 12.211 5.52 1 98.5 124 LEU B O 1
ATOM 2020 N N . CYS B 1 125 ? 5.195 11.938 3.309 1 98.06 125 CYS B N 1
ATOM 2021 C CA . CYS B 1 125 ? 5.895 13.18 3.004 1 98.06 125 CYS B CA 1
ATOM 2022 C C . CYS B 1 125 ? 5.125 14.383 3.531 1 98.06 125 CYS B C 1
ATOM 2024 O O . CYS B 1 125 ? 5.723 15.359 3.99 1 98.06 125 CYS B O 1
ATOM 2026 N N . VAL B 1 126 ? 3.842 14.289 3.451 1 96.88 126 VAL B N 1
ATOM 2027 C CA . VAL B 1 126 ? 2.975 15.391 3.844 1 96.88 126 VAL B CA 1
ATOM 2028 C C . VAL B 1 126 ? 2.924 15.492 5.367 1 96.88 126 VAL B C 1
ATOM 2030 O O . VAL B 1 126 ? 3.039 16.578 5.93 1 96.88 126 VAL B O 1
ATOM 2033 N N . THR B 1 127 ? 2.766 14.344 6.07 1 96.06 127 THR B N 1
ATOM 2034 C CA . THR B 1 127 ? 2.564 14.328 7.516 1 96.06 127 THR B CA 1
ATOM 2035 C C . THR B 1 127 ? 3.891 14.516 8.25 1 96.06 127 THR B C 1
ATOM 2037 O O . THR B 1 127 ? 3.922 15.055 9.359 1 96.06 127 THR B O 1
ATOM 2040 N N . GLY B 1 128 ? 4.941 13.984 7.609 1 96.19 128 GLY B N 1
ATOM 2041 C CA . GLY B 1 128 ? 6.207 13.93 8.328 1 96.19 128 GLY B CA 1
ATOM 2042 C C . GLY B 1 128 ? 6.266 12.805 9.336 1 96.19 128 GLY B C 1
ATOM 2043 O O . GLY B 1 128 ? 5.461 11.867 9.289 1 96.19 128 GLY B O 1
ATOM 2044 N N . ALA B 1 129 ? 7.203 12.93 10.297 1 96.62 129 ALA B N 1
ATOM 2045 C CA . ALA B 1 129 ? 7.539 11.812 11.164 1 96.62 129 ALA B CA 1
ATOM 2046 C C . ALA B 1 129 ? 6.672 11.812 12.422 1 96.62 129 ALA B C 1
ATOM 2048 O O . ALA B 1 129 ? 6.543 10.789 13.094 1 96.62 129 ALA B O 1
ATOM 2049 N N . GLY B 1 130 ? 6.07 12.852 12.734 1 95.06 130 GLY B N 1
ATOM 2050 C CA . GLY B 1 130 ? 5.352 12.977 13.992 1 95.06 130 GLY B CA 1
ATOM 2051 C C . GLY B 1 130 ? 6.266 13.164 15.188 1 95.06 130 GLY B C 1
ATOM 2052 O O . GLY B 1 130 ? 7.477 13.352 15.023 1 95.06 130 GLY B O 1
ATOM 2053 N N . LYS B 1 131 ? 5.672 13.102 16.344 1 95.31 131 LYS B N 1
ATOM 2054 C CA . LYS B 1 131 ? 6.383 13.398 17.594 1 95.31 131 LYS B CA 1
ATOM 2055 C C . LYS B 1 131 ? 7.363 12.281 17.938 1 95.31 131 LYS B C 1
ATOM 2057 O O . LYS B 1 131 ? 8.453 12.547 18.453 1 95.31 131 LYS B O 1
ATOM 2062 N N . TYR B 1 132 ? 6.992 11.086 17.672 1 95.62 132 TYR B N 1
ATOM 2063 C CA . TYR B 1 132 ? 7.809 9.938 18.031 1 95.62 132 TYR B CA 1
ATOM 2064 C C . TYR B 1 132 ? 8.789 9.586 16.922 1 95.62 132 TYR B C 1
ATOM 2066 O O . TYR B 1 132 ? 8.641 8.562 16.25 1 95.62 132 TYR B O 1
ATOM 2074 N N . SER B 1 133 ? 9.789 10.469 16.797 1 96.38 133 SER B N 1
ATOM 2075 C CA . SER B 1 133 ? 10.773 10.336 15.719 1 96.38 133 SER B CA 1
ATOM 2076 C C . SER B 1 133 ? 12.148 10.797 16.172 1 96.38 133 SER B C 1
ATOM 2078 O O . SER B 1 133 ? 12.273 11.555 17.141 1 96.38 133 SER B O 1
ATOM 2080 N N . VAL B 1 134 ? 13.156 10.297 15.531 1 94.25 134 VAL B N 1
ATOM 2081 C CA . VAL B 1 134 ? 14.531 10.664 15.836 1 94.25 134 VAL B CA 1
ATOM 2082 C C . VAL B 1 134 ? 14.789 12.109 15.414 1 94.25 134 VAL B C 1
ATOM 2084 O O . VAL B 1 134 ? 15.609 12.812 16.016 1 94.25 134 VAL B O 1
ATOM 2087 N N . ASP B 1 135 ? 14.125 12.586 14.359 1 86 135 ASP B N 1
ATOM 2088 C CA . ASP B 1 135 ? 14.312 13.961 13.906 1 86 135 ASP B CA 1
ATOM 2089 C C . ASP B 1 135 ? 13.75 14.953 14.93 1 86 135 ASP B C 1
ATOM 2091 O O . ASP B 1 135 ? 14.102 16.141 14.914 1 86 135 ASP B O 1
ATOM 2095 N N . ARG B 1 136 ? 12.742 14.633 15.656 1 78.12 136 ARG B N 1
ATOM 2096 C CA . ARG B 1 136 ? 12.195 15.539 16.656 1 78.12 136 ARG B CA 1
ATOM 2097 C C . ARG B 1 136 ? 12.93 15.398 17.984 1 78.12 136 ARG B C 1
ATOM 2099 O O . ARG B 1 136 ? 12.625 16.109 18.953 1 78.12 136 ARG B O 1
ATOM 2106 N N . ARG B 1 137 ? 14.062 14.57 18.062 1 53.31 137 ARG B N 1
ATOM 2107 C CA . ARG B 1 137 ? 14.797 14.633 19.328 1 53.31 137 ARG B CA 1
ATOM 2108 C C . ARG B 1 137 ? 15.742 15.828 19.344 1 53.31 137 ARG B C 1
ATOM 2110 O O . ARG B 1 137 ? 16.297 16.203 18.312 1 53.31 137 ARG B O 1
#

Solvent-accessible surface area (backbone atoms only — not comparable to full-atom values): 12883 Å² total; per-residue (Å²): 116,78,68,48,58,40,62,75,40,34,40,61,44,39,42,52,17,35,43,34,44,24,48,44,33,32,54,50,12,48,49,36,59,77,36,41,69,60,43,26,49,51,32,48,77,69,65,41,72,61,24,63,61,48,46,51,51,45,26,45,52,19,28,53,47,24,48,34,41,51,47,12,43,64,28,36,66,49,28,48,51,49,26,51,50,38,51,50,47,23,56,66,73,23,52,28,91,80,50,62,69,70,63,16,54,53,23,42,52,53,23,33,51,34,41,15,34,30,12,22,26,44,39,37,31,58,68,41,37,42,69,70,19,57,65,68,103,115,79,67,48,58,40,62,75,40,34,40,62,45,38,42,52,18,34,43,34,43,25,48,44,34,31,53,50,13,48,50,36,61,78,37,40,68,60,44,26,52,50,30,47,77,68,66,41,73,62,25,63,62,48,45,51,51,44,27,46,52,20,28,54,49,23,48,35,42,50,47,12,42,66,28,34,67,50,27,48,52,49,25,53,49,37,51,50,48,22,59,65,72,23,51,27,90,81,51,62,68,71,64,17,56,52,23,42,52,54,23,34,50,32,42,14,34,30,12,21,26,45,40,36,32,58,67,41,38,43,69,71,20,58,65,67,102

Radius of gyration: 18.43 Å; Cα contacts (8 Å, |Δi|>4): 427; chains: 2; bounding box: 45×48×40 Å

InterPro domains:
  IPR032808 DoxX family [PF07681] (14-95)
  IPR051907 DoxX-like inner membrane-associated oxidoreductase [PTHR33452] (11-136)

pLDDT: mean 95.45, std 7.86, range [46.12, 98.94]

Sequence (274 aa):
MRDTLFENRKDELILVARILLMVLFVMFGWSKLTGFSGAVAYMTSSGVPAPELSTIIAVVMELVVGIALVVGFRTRPLALLLALYTLGTAIVGHHYWNMTGAVQYDNMIHFYKNISIMGGLILLCVTGAGKYSVDRRMRDTLFENRKDELILVARILLMVLFVMFGWSKLTGFSGAVAYMTSSGVPAPELSTIIAVVMELVVGIALVVGFRTRPLALLLALYTLGTAIVGHHYWNMTGAVQYDNMIHFYKNISIMGGLILLCVTGAGKYSVDRR

Nearest PDB structures (foldseek):
  8d9p-assembly1_A  TM=2.405E-01  e=2.237E+00  synthetic construct
  8a1g-assembly2_B  TM=3.327E-01  e=7.436E+00  Homo sapiens
  8d9p-assembly1_A  TM=2.405E-01  e=2.373E+00  synthetic construct
  8a1g-assembly2_B  TM=3.327E-01  e=7.123E+00  Homo sapiens